Protein AF-A0A9D7D416-F1 (afdb_monomer)

Solvent-accessible surface area (backbone atoms only — not comparable to full-atom values): 17626 Å² total; per-residue (Å²): 136,84,82,74,70,69,73,70,72,68,46,67,74,82,80,77,89,81,85,78,82,91,71,94,72,93,87,76,76,76,46,75,62,58,58,51,50,52,50,52,52,51,48,52,51,53,34,52,51,52,50,52,51,54,46,40,53,52,27,50,53,52,33,56,55,39,71,68,38,89,89,54,55,68,66,60,33,47,52,52,33,63,71,50,42,75,77,75,63,92,82,77,68,72,72,75,80,54,97,64,83,66,65,82,80,72,85,60,82,81,69,84,81,69,88,75,81,88,67,82,79,81,80,80,77,82,84,77,78,88,73,78,78,78,80,80,77,92,74,83,71,83,71,78,80,81,75,81,67,81,75,75,82,75,78,86,74,77,76,72,75,84,63,76,89,66,73,73,72,73,60,93,79,58,81,69,70,60,42,57,68,66,57,50,48,51,24,52,52,50,31,50,51,32,51,75,71,69,45,59,63,68,60,31,48,52,51,27,53,50,46,41,51,52,37,39,49,53,25,42,53,52,47,41,52,53,52,48,52,37,37,76,71,62,78,38,61,69,72,60,35,52,54,51,50,55,45,50,76,58,51,90,61,72,60,93,85,55,74,77,38,82,82,57,77,75,74,77,86,128

Secondary structure (DSSP, 8-state):
-----GGGTSTTSS--S--------SS----HHHHHHHHHHHHHHHHHHHHHHHHHHHHHHHHHHHHTSTT--HHHHHHHHHHHSPPPPTTTSS----S--------------PPPP-PPPPPPPP-----PPPPPPTT---------PPPPP------------------S----SPPPHHHHHHHHHHHHHHHHTT--HHHHHHHHHHHHHHHHHHHHHHHHHHHHHHHHTT-S-HHHHHHHHHHHHTTTPPPTT--SS-----PPP-

Mean predicted aligned error: 17.86 Å

Sequence (270 aa):
MHRISFATLFASSVAIVSLGCAGATDGATASASDVATQAAELESAQCSLQQVAAAADGCRTTFESCIAADGADPQACRAQLESCLPVPPPGVGAGPRGPHGGGPDGDGPRGPRGPRPEGPPPGTPPSLDGGAPPPPPPGAGEGPGGGHGPRPPLDSDGGRPEGPEGRGRGGPGGPGPHPEPAAVRACHDTLRTCIEGGGDKVTCFEEAHRCVRQAFEAAFVAACTDVKAKCDAGDVPAEVCAKATARCDGGIAPPEGAPTAPQCAVPAAN

Foldseek 3Di:
DDPPPPLVPVFQPPLFDDPDDDDDDDDDPPDPVVSVVVVVVVLVVVLVVSLLVVQLVVLVVQLVVQVPDPPRDNVVSVVSSVVSRDDPPPPPPDDDPPPDPPDPPPPPPPDDDDDDPDDPDDDDDDDDDDDDDDDDDPDPDDDPDDDPDPDDPPPPPPPPPPPDPPPVPPPPPDRPLDQDPVQLVVLVVQLVVCVVVVHDNVVSVVSSSVSRVVSSQVSLQVVLVVLQVCVVVVVDPPVSSVVSNVDSVVGSDDPPPRPSGSPNDDPPDD

Structure (mmCIF, N/CA/C/O backbone):
data_AF-A0A9D7D416-F1
#
_entry.id   AF-A0A9D7D416-F1
#
loop_
_atom_site.group_PDB
_atom_site.id
_atom_site.type_symbol
_atom_site.label_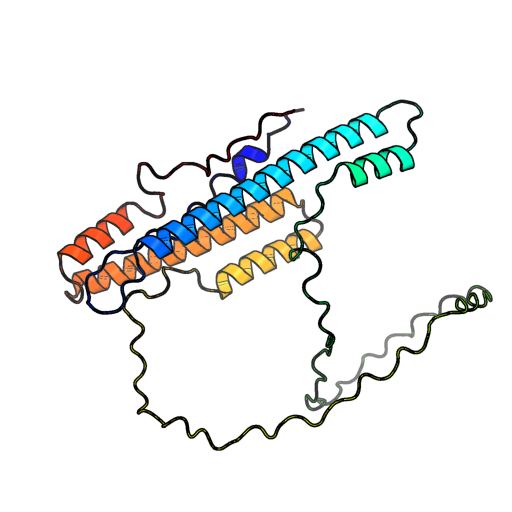atom_id
_atom_site.label_alt_id
_atom_site.label_comp_id
_atom_site.label_asym_id
_atom_site.label_entity_id
_atom_site.label_seq_id
_atom_site.pdbx_PDB_ins_code
_atom_site.Cartn_x
_atom_site.Cartn_y
_atom_site.Cartn_z
_atom_site.occupancy
_atom_site.B_iso_or_equiv
_atom_site.auth_seq_id
_atom_site.auth_comp_id
_atom_site.auth_asym_id
_atom_site.auth_atom_id
_atom_site.pdbx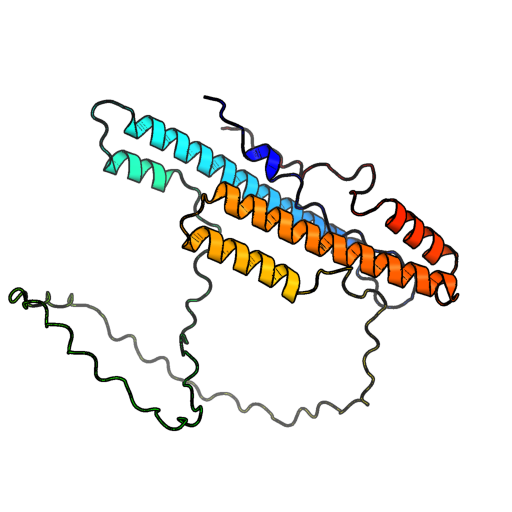_PDB_model_num
ATOM 1 N N . MET A 1 1 ? 2.149 11.423 -26.379 1.00 34.44 1 MET A N 1
ATOM 2 C CA . MET A 1 1 ? 2.839 10.572 -25.388 1.00 34.44 1 MET A CA 1
ATOM 3 C C . MET A 1 1 ? 2.660 11.216 -24.019 1.00 34.44 1 MET A C 1
ATOM 5 O O . MET A 1 1 ? 3.373 12.156 -23.703 1.00 34.44 1 MET A O 1
ATOM 9 N N . HIS A 1 2 ? 1.634 10.807 -23.269 1.00 26.98 2 HIS A N 1
ATOM 10 C CA . HIS A 1 2 ? 1.360 11.336 -21.930 1.00 26.98 2 HIS A CA 1
ATOM 11 C C . HIS A 1 2 ? 2.198 10.543 -20.921 1.00 26.98 2 HIS A C 1
ATOM 13 O O . HIS A 1 2 ? 1.898 9.383 -20.653 1.00 26.98 2 HIS A O 1
ATOM 19 N N . ARG A 1 3 ? 3.271 11.147 -20.396 1.00 30.77 3 ARG A N 1
ATOM 20 C CA . ARG A 1 3 ? 3.971 10.632 -19.213 1.00 30.77 3 ARG A CA 1
ATOM 21 C C . ARG A 1 3 ? 3.070 10.917 -18.011 1.00 30.77 3 ARG A C 1
ATOM 23 O O . ARG A 1 3 ? 3.056 12.030 -17.500 1.00 30.77 3 ARG A O 1
ATOM 30 N N . ILE A 1 4 ? 2.251 9.941 -17.628 1.00 31.47 4 ILE A N 1
ATOM 31 C CA . ILE A 1 4 ? 1.529 9.980 -16.355 1.00 31.47 4 ILE A CA 1
ATOM 32 C C . ILE A 1 4 ? 2.603 9.874 -15.268 1.00 31.47 4 ILE A C 1
ATOM 34 O O . ILE A 1 4 ? 3.299 8.864 -15.184 1.00 31.47 4 ILE A O 1
ATOM 38 N N . SER A 1 5 ? 2.798 10.941 -14.494 1.00 32.94 5 SER A N 1
ATOM 39 C CA . SER A 1 5 ? 3.726 10.954 -13.363 1.00 32.94 5 SER A CA 1
ATOM 40 C C . SER A 1 5 ? 3.272 9.935 -12.315 1.00 32.94 5 SER A C 1
ATOM 42 O O . SER A 1 5 ? 2.365 10.197 -11.530 1.00 32.94 5 SER A O 1
ATOM 44 N N . PHE A 1 6 ? 3.928 8.773 -12.293 1.00 40.59 6 PHE A N 1
ATOM 45 C CA . PHE A 1 6 ? 3.717 7.679 -11.333 1.00 40.59 6 PHE A CA 1
ATOM 46 C C . PHE A 1 6 ? 3.888 8.100 -9.859 1.00 40.59 6 PHE A C 1
ATOM 48 O O . PHE A 1 6 ? 3.413 7.408 -8.961 1.00 40.59 6 PHE A O 1
ATOM 55 N N . ALA A 1 7 ? 4.508 9.255 -9.600 1.00 36.16 7 ALA A N 1
ATOM 56 C CA . ALA A 1 7 ? 4.744 9.784 -8.260 1.00 36.16 7 ALA A CA 1
ATOM 57 C C . ALA A 1 7 ? 3.457 10.101 -7.470 1.00 36.16 7 ALA A C 1
ATOM 59 O O . ALA A 1 7 ? 3.475 10.071 -6.242 1.00 36.16 7 ALA A O 1
ATOM 60 N N . THR A 1 8 ? 2.322 10.365 -8.129 1.00 34.78 8 THR A N 1
ATOM 61 C CA . THR A 1 8 ? 1.091 10.776 -7.425 1.00 34.78 8 THR A CA 1
ATOM 62 C C . THR A 1 8 ? 0.271 9.597 -6.881 1.00 34.78 8 THR A C 1
ATOM 64 O O . THR A 1 8 ? -0.520 9.784 -5.963 1.00 34.78 8 THR A O 1
ATOM 67 N N . LEU A 1 9 ? 0.466 8.372 -7.389 1.00 38.06 9 LEU A N 1
ATOM 68 C CA . LEU A 1 9 ? -0.317 7.195 -6.969 1.00 38.06 9 LEU A CA 1
ATOM 69 C C . LEU A 1 9 ? 0.250 6.479 -5.730 1.00 38.06 9 LEU A C 1
ATOM 71 O O . LEU A 1 9 ? -0.494 5.801 -5.023 1.00 38.06 9 LEU A O 1
ATOM 75 N N . PHE A 1 10 ? 1.539 6.655 -5.424 1.00 41.06 10 PHE A N 1
ATOM 76 C CA . PHE A 1 10 ? 2.183 6.012 -4.270 1.00 41.06 10 PHE A CA 1
ATOM 77 C C . PHE A 1 10 ? 1.955 6.747 -2.939 1.00 41.06 10 PHE A C 1
ATOM 79 O O . PHE A 1 10 ? 2.055 6.135 -1.878 1.00 41.06 10 PHE A O 1
ATOM 86 N N . ALA A 1 11 ? 1.600 8.034 -2.973 1.00 39.34 11 ALA A N 1
ATOM 87 C CA . ALA A 1 11 ? 1.525 8.869 -1.773 1.00 39.34 11 ALA A CA 1
ATOM 88 C C . ALA A 1 11 ? 0.236 8.689 -0.941 1.00 39.34 11 ALA A C 1
ATOM 90 O O . ALA A 1 11 ? 0.226 9.032 0.237 1.00 39.34 11 ALA A O 1
ATOM 91 N N . SER A 1 12 ? -0.836 8.120 -1.507 1.00 35.78 12 SER A N 1
ATOM 92 C CA . SER A 1 12 ? -2.142 8.030 -0.824 1.00 35.78 12 SER A CA 1
ATOM 93 C C . SER A 1 12 ? -2.400 6.722 -0.063 1.00 35.78 12 SER A C 1
ATOM 95 O O . SER A 1 12 ? -3.462 6.581 0.537 1.00 35.78 12 SER A O 1
ATOM 97 N N . SER A 1 13 ? -1.470 5.760 -0.071 1.00 42.16 13 SER A N 1
ATOM 98 C CA . SER A 1 13 ? -1.755 4.393 0.414 1.00 42.16 13 SER A CA 1
ATOM 99 C C . SER A 1 13 ? -1.096 4.028 1.753 1.00 42.16 13 SER A C 1
ATOM 101 O O . SER A 1 13 ? -1.399 2.969 2.293 1.00 42.16 13 SER A O 1
ATOM 103 N N . VAL A 1 14 ? -0.237 4.884 2.324 1.00 45.38 14 VAL A N 1
ATOM 104 C CA . VAL A 1 14 ? 0.539 4.576 3.552 1.00 45.38 14 VAL A CA 1
ATOM 105 C C . VAL A 1 14 ? 0.164 5.473 4.746 1.00 45.38 14 VAL A C 1
ATOM 107 O O . VAL A 1 14 ? 0.979 5.738 5.622 1.00 45.38 14 VAL A O 1
ATOM 110 N N . ALA A 1 15 ? -1.089 5.939 4.791 1.00 39.41 15 ALA A N 1
ATOM 111 C CA . ALA A 1 15 ? -1.640 6.722 5.907 1.00 39.41 15 ALA A CA 1
ATOM 112 C C . ALA A 1 15 ? -2.677 5.947 6.749 1.00 39.41 15 ALA A C 1
ATOM 114 O O . ALA A 1 15 ? -3.403 6.542 7.544 1.00 39.41 15 ALA A O 1
ATOM 115 N N . ILE A 1 16 ? -2.788 4.624 6.580 1.00 43.44 16 ILE A N 1
ATOM 116 C CA . ILE A 1 16 ? -3.792 3.815 7.281 1.00 43.44 16 ILE A CA 1
ATOM 117 C C . ILE A 1 16 ? -3.093 2.879 8.277 1.00 43.44 16 ILE A C 1
ATOM 119 O O . ILE A 1 16 ? -2.178 2.148 7.915 1.00 43.44 16 ILE A O 1
ATOM 123 N N . VAL A 1 17 ? -3.607 2.888 9.513 1.00 44.19 17 VAL A N 1
ATOM 124 C CA . VAL A 1 17 ? -3.297 2.025 10.675 1.00 44.19 17 VAL A CA 1
ATOM 125 C C . VAL A 1 17 ? -2.232 2.554 11.653 1.00 44.19 17 VAL A C 1
ATOM 127 O O . VAL A 1 17 ? -1.209 1.922 11.874 1.00 44.19 17 VAL A O 1
ATOM 130 N N . SER A 1 18 ? -2.498 3.681 12.326 1.00 40.88 18 SER A N 1
ATOM 131 C CA . SER A 1 18 ? -1.956 3.957 13.682 1.00 40.88 18 SER A CA 1
ATOM 132 C C . SER A 1 18 ? -2.823 4.934 14.499 1.00 40.88 18 SER A C 1
ATOM 134 O O . SER A 1 18 ? -2.341 5.588 15.419 1.00 40.88 18 SER A O 1
ATOM 136 N N . LEU A 1 19 ? -4.122 5.059 14.193 1.00 42.44 19 LEU A N 1
ATOM 137 C CA . LEU A 1 19 ? -5.016 5.910 14.982 1.00 42.44 19 LEU A CA 1
ATOM 138 C C . LEU A 1 19 ? -5.571 5.113 16.170 1.00 42.44 19 LEU A C 1
ATOM 140 O O . LEU A 1 19 ? -6.525 4.348 16.037 1.00 42.44 19 LEU A O 1
ATOM 144 N N . GLY A 1 20 ? -4.897 5.258 17.312 1.00 39.97 20 GLY A N 1
ATOM 145 C CA . GLY A 1 20 ? -5.212 4.591 18.569 1.00 39.97 20 GLY A CA 1
ATOM 146 C C . GLY A 1 20 ? -6.622 4.894 19.075 1.00 39.97 20 GLY A C 1
ATOM 147 O O . GLY A 1 20 ? -7.028 6.048 19.214 1.00 39.97 20 GLY A O 1
ATOM 148 N N . CYS A 1 21 ? -7.362 3.835 19.398 1.00 38.72 21 CYS A N 1
ATOM 149 C CA . CYS A 1 21 ? -8.591 3.933 20.170 1.00 38.72 21 CYS A CA 1
ATOM 150 C C . CYS A 1 21 ? -8.239 4.177 21.644 1.00 38.72 21 CYS A C 1
ATOM 152 O O . CYS A 1 21 ? -7.744 3.288 22.333 1.00 38.72 21 CYS A O 1
ATOM 154 N N . ALA A 1 22 ? -8.510 5.388 22.129 1.00 39.34 22 ALA A N 1
ATOM 155 C CA . ALA A 1 22 ? -8.457 5.726 23.545 1.00 39.34 22 ALA A CA 1
ATOM 156 C C . ALA A 1 22 ? -9.638 5.071 24.285 1.00 39.34 22 ALA A C 1
ATOM 158 O O . ALA A 1 22 ? -10.756 5.588 24.277 1.00 39.34 22 ALA A O 1
ATOM 159 N N . GLY A 1 23 ? -9.380 3.921 24.908 1.00 39.16 23 GLY A N 1
ATOM 160 C CA . GLY A 1 23 ? -10.246 3.295 25.905 1.00 39.16 23 GLY A CA 1
ATOM 161 C C . GLY A 1 23 ? -9.532 3.278 27.254 1.00 39.16 23 GLY A C 1
ATOM 162 O O . GLY A 1 23 ? -8.438 2.735 27.368 1.00 39.16 23 GLY A O 1
ATOM 163 N N . ALA A 1 24 ? -10.128 3.918 28.257 1.00 43.59 24 ALA A N 1
ATOM 164 C CA . ALA A 1 24 ? -9.578 4.054 29.598 1.00 43.59 24 ALA A CA 1
ATOM 165 C C . ALA A 1 24 ? -9.558 2.712 30.352 1.00 43.59 24 ALA A C 1
ATOM 167 O O . ALA A 1 24 ? -10.622 2.202 30.687 1.00 43.59 24 ALA A O 1
ATOM 168 N N . THR A 1 25 ? -8.367 2.196 30.672 1.00 39.75 25 THR A N 1
ATOM 169 C CA . THR A 1 25 ? -8.108 1.349 31.853 1.00 39.75 25 THR A CA 1
ATOM 170 C C . THR A 1 25 ? -6.644 1.481 32.282 1.00 39.75 25 THR A C 1
ATOM 172 O O . THR A 1 25 ? -5.746 1.453 31.440 1.00 39.75 25 THR A O 1
ATOM 175 N N . ASP A 1 26 ? -6.424 1.616 33.587 1.00 44.94 26 ASP A N 1
ATOM 176 C CA . ASP A 1 26 ? -5.134 1.793 34.256 1.00 44.94 26 ASP A CA 1
ATOM 177 C C . ASP A 1 26 ? -4.105 0.682 33.974 1.00 44.94 26 ASP A C 1
ATOM 179 O O . ASP A 1 26 ? -4.408 -0.506 34.087 1.00 44.94 26 ASP A O 1
ATOM 183 N N . GLY A 1 27 ? -2.847 1.073 33.718 1.00 44.22 27 GLY A N 1
ATOM 184 C CA . GLY A 1 27 ? -1.699 0.291 34.204 1.00 44.22 27 GLY A CA 1
ATOM 185 C C . GLY A 1 27 ? -0.540 -0.019 33.254 1.00 44.22 27 GLY A C 1
ATOM 186 O O . GLY A 1 27 ? 0.484 -0.493 33.735 1.00 44.22 27 GLY A O 1
ATOM 187 N N . ALA A 1 28 ? -0.633 0.258 31.954 1.00 45.91 28 ALA A N 1
ATOM 188 C CA . ALA A 1 28 ? 0.538 0.300 31.070 1.00 45.91 28 ALA A CA 1
ATOM 189 C C . ALA A 1 28 ? 0.238 1.217 29.885 1.00 45.91 28 ALA A C 1
ATOM 191 O O . ALA A 1 28 ? -0.106 0.780 28.789 1.00 45.91 28 ALA A O 1
ATOM 192 N N . THR A 1 29 ? 0.312 2.517 30.145 1.00 46.31 29 THR A N 1
ATOM 193 C CA . THR A 1 29 ? 0.277 3.551 29.120 1.00 46.31 29 THR A CA 1
ATOM 194 C C . THR A 1 29 ? 1.483 3.315 28.211 1.00 46.31 29 THR A C 1
ATOM 196 O O . THR A 1 29 ? 2.597 3.701 28.560 1.00 46.31 29 THR A O 1
ATOM 199 N N . ALA A 1 30 ? 1.287 2.671 27.052 1.00 47.69 30 ALA A N 1
ATOM 200 C CA . ALA A 1 30 ? 2.129 2.994 25.906 1.00 47.69 30 ALA A CA 1
ATOM 201 C C . ALA A 1 30 ? 2.033 4.513 25.801 1.00 47.69 30 ALA A C 1
ATOM 203 O O . ALA A 1 30 ? 0.930 5.064 25.684 1.00 47.69 30 ALA A O 1
ATOM 204 N N . SER A 1 31 ? 3.142 5.192 26.068 1.00 51.50 31 SER A N 1
ATOM 205 C CA . SER A 1 31 ? 3.093 6.630 26.260 1.00 51.50 31 SER A CA 1
ATOM 206 C C . SER A 1 31 ? 2.632 7.221 24.935 1.00 51.50 31 SER A C 1
ATOM 208 O O . SER A 1 31 ? 3.025 6.735 23.878 1.00 51.50 31 SER A O 1
ATOM 210 N N . ALA A 1 32 ? 1.807 8.269 24.949 1.00 59.53 32 ALA A N 1
ATOM 211 C CA . ALA A 1 32 ? 1.465 8.987 23.715 1.00 59.53 32 ALA A CA 1
ATOM 212 C C . ALA A 1 32 ? 2.733 9.364 22.908 1.00 59.53 32 ALA A C 1
ATOM 214 O O . ALA A 1 32 ? 2.700 9.439 21.682 1.00 59.53 32 ALA A O 1
ATOM 215 N N . SER A 1 33 ? 3.864 9.500 23.608 1.00 64.25 33 SER A N 1
ATOM 216 C CA . SER A 1 33 ? 5.216 9.603 23.068 1.00 64.25 33 SER A CA 1
ATOM 217 C C . SER A 1 33 ? 5.634 8.441 22.155 1.00 64.25 33 SER A C 1
ATOM 219 O O . SER A 1 33 ? 6.175 8.708 21.094 1.00 64.25 33 SER A O 1
ATOM 221 N N . ASP A 1 34 ? 5.363 7.178 22.499 1.00 67.25 34 ASP A N 1
ATOM 222 C CA . ASP A 1 34 ? 5.818 6.008 21.728 1.00 67.25 34 ASP A CA 1
ATOM 223 C C . ASP A 1 34 ? 5.135 5.923 20.355 1.00 67.25 34 ASP A C 1
ATOM 225 O O . ASP A 1 34 ? 5.767 5.590 19.353 1.00 67.25 34 ASP A O 1
ATOM 229 N N . VAL A 1 35 ? 3.845 6.273 20.291 1.00 65.19 35 VAL A N 1
ATOM 230 C CA . VAL A 1 35 ? 3.083 6.325 19.032 1.00 65.19 35 VAL A CA 1
ATOM 231 C C . VAL A 1 35 ? 3.540 7.504 18.173 1.00 65.19 35 VAL A C 1
ATOM 233 O O . VAL A 1 35 ? 3.704 7.351 16.965 1.00 65.19 35 VAL A O 1
ATOM 236 N N . ALA A 1 36 ? 3.797 8.665 18.785 1.00 67.50 36 ALA A N 1
ATOM 237 C CA . ALA A 1 36 ? 4.331 9.825 18.075 1.00 67.50 36 ALA A CA 1
ATOM 238 C C . ALA A 1 36 ? 5.739 9.557 17.513 1.00 67.50 36 ALA A C 1
ATOM 240 O O . ALA A 1 36 ? 6.025 9.930 16.376 1.00 67.50 36 ALA A O 1
ATOM 241 N N . THR A 1 37 ? 6.599 8.865 18.269 1.00 71.94 37 THR A N 1
ATOM 242 C CA . THR A 1 37 ? 7.934 8.460 17.811 1.00 71.94 37 THR A CA 1
ATOM 243 C C . THR A 1 37 ? 7.850 7.464 16.658 1.00 71.94 37 THR A C 1
ATOM 245 O O . THR A 1 37 ? 8.499 7.683 15.638 1.00 71.94 37 THR A O 1
ATOM 248 N N . GLN A 1 38 ? 7.010 6.428 16.756 1.00 68.94 38 GLN A N 1
ATOM 249 C CA . GLN A 1 38 ? 6.825 5.470 15.657 1.00 68.94 38 GLN A CA 1
ATOM 250 C C . GLN A 1 38 ? 6.260 6.131 14.395 1.00 68.94 38 GLN A C 1
ATOM 252 O O . GLN A 1 38 ? 6.707 5.825 13.291 1.00 68.94 38 GLN A O 1
ATOM 257 N N . ALA A 1 39 ? 5.313 7.063 14.539 1.00 71.44 39 ALA A N 1
ATOM 258 C CA . ALA A 1 39 ? 4.782 7.822 13.410 1.00 71.44 39 ALA A CA 1
ATOM 259 C C . ALA A 1 39 ? 5.874 8.665 12.728 1.00 71.44 39 ALA A C 1
ATOM 261 O O . ALA A 1 39 ? 5.976 8.644 11.503 1.00 71.44 39 ALA A O 1
ATOM 262 N N . ALA A 1 40 ? 6.729 9.336 13.508 1.00 73.75 40 ALA A N 1
ATOM 263 C CA . ALA A 1 40 ? 7.845 10.122 12.982 1.00 73.75 40 ALA A CA 1
ATOM 264 C C . ALA A 1 40 ? 8.909 9.252 12.284 1.00 73.75 40 ALA A C 1
ATOM 266 O O . ALA A 1 40 ? 9.447 9.648 11.248 1.00 73.75 40 ALA A O 1
ATOM 267 N N . GLU A 1 41 ? 9.203 8.056 12.807 1.00 77.19 41 GLU A N 1
ATOM 268 C CA . GLU A 1 41 ? 10.106 7.101 12.151 1.00 77.19 41 GLU A CA 1
ATOM 269 C C . GLU A 1 41 ? 9.525 6.578 10.833 1.00 77.19 41 GLU A C 1
ATOM 271 O O . GLU A 1 41 ? 10.240 6.530 9.827 1.00 77.19 41 GLU A O 1
ATOM 276 N N . LEU A 1 42 ? 8.231 6.236 10.806 1.00 76.19 42 LEU A N 1
ATOM 277 C CA . LEU A 1 42 ? 7.551 5.818 9.577 1.00 76.19 42 LEU A CA 1
ATOM 278 C C . LEU A 1 42 ? 7.555 6.931 8.528 1.00 76.19 42 LEU A C 1
ATOM 280 O O . LEU A 1 42 ? 7.834 6.664 7.361 1.00 76.19 42 LEU A O 1
ATOM 284 N N . GLU A 1 43 ? 7.258 8.164 8.932 1.00 76.75 43 GLU A N 1
ATOM 285 C CA . GLU A 1 43 ? 7.261 9.325 8.043 1.00 76.75 43 GLU A CA 1
ATOM 286 C C . GLU A 1 43 ? 8.664 9.576 7.472 1.00 76.75 43 GLU A C 1
ATOM 288 O O . GLU A 1 43 ? 8.831 9.701 6.257 1.00 76.75 43 GLU A O 1
ATOM 293 N N . SER A 1 44 ? 9.694 9.529 8.320 1.00 77.38 44 SER A N 1
ATOM 294 C CA . SER A 1 44 ? 11.096 9.624 7.897 1.00 77.38 44 SER A CA 1
ATOM 295 C C . SER A 1 44 ? 11.475 8.524 6.895 1.00 77.38 44 SER A C 1
ATOM 297 O O . SER A 1 44 ? 12.075 8.801 5.850 1.00 77.38 4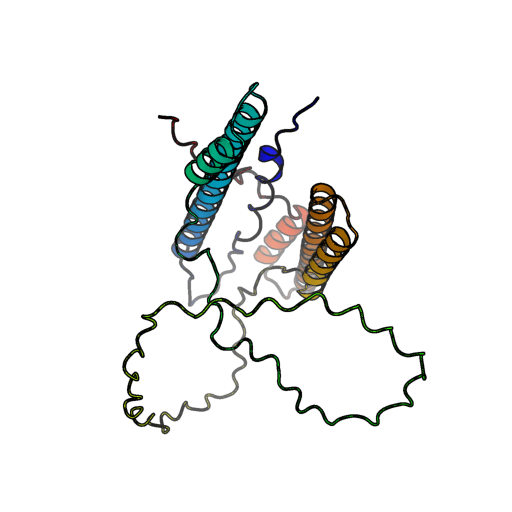4 SER A O 1
ATOM 299 N N . ALA A 1 45 ? 11.060 7.278 7.148 1.00 78.19 45 ALA A N 1
ATOM 300 C CA . ALA A 1 45 ? 11.309 6.152 6.251 1.00 78.19 45 ALA A CA 1
ATOM 301 C C . ALA A 1 45 ? 10.584 6.305 4.902 1.00 78.19 45 ALA A C 1
ATOM 303 O O . ALA A 1 45 ? 11.182 6.070 3.848 1.00 78.19 45 ALA A O 1
ATOM 304 N N . GLN A 1 46 ? 9.321 6.743 4.910 1.00 79.88 46 GLN A N 1
ATOM 305 C CA . GLN A 1 46 ? 8.561 7.033 3.690 1.00 79.88 46 GLN A CA 1
ATOM 306 C C . GLN A 1 46 ? 9.243 8.125 2.863 1.00 79.88 46 GLN A C 1
ATOM 308 O O . GLN A 1 46 ? 9.359 7.993 1.642 1.00 79.88 46 GLN A O 1
ATOM 313 N N . CYS A 1 47 ? 9.763 9.161 3.518 1.00 81.75 47 CYS A N 1
ATOM 314 C CA . CYS A 1 47 ? 10.482 10.227 2.836 1.00 81.75 47 CYS A CA 1
ATOM 315 C C . CYS A 1 47 ? 11.821 9.793 2.263 1.00 81.75 47 CYS A C 1
ATOM 317 O O . CYS A 1 47 ? 12.135 10.157 1.128 1.00 81.75 47 CYS A O 1
ATOM 319 N N . SER A 1 48 ? 12.568 8.954 2.977 1.00 82.69 48 SER A N 1
ATOM 320 C CA . SER A 1 48 ? 13.780 8.347 2.430 1.00 82.69 48 SER A CA 1
ATOM 321 C C . SER A 1 48 ? 13.475 7.530 1.167 1.0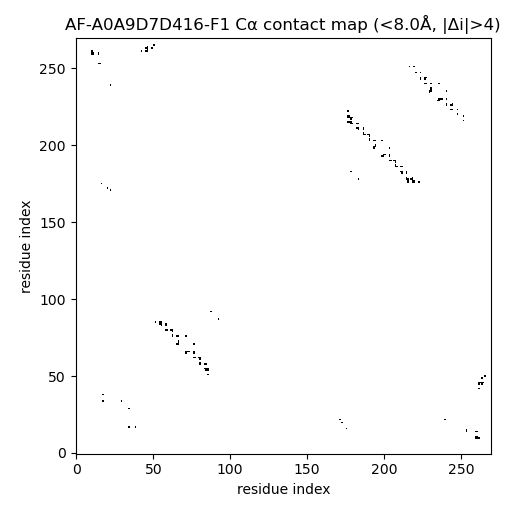0 82.69 48 SER A C 1
ATOM 323 O O . SER A 1 48 ? 14.150 7.693 0.150 1.00 82.69 48 SER A O 1
ATOM 325 N N . LEU A 1 49 ? 12.405 6.727 1.175 1.00 80.12 49 LEU A N 1
ATOM 326 C CA . LEU A 1 49 ? 11.995 5.939 0.008 1.00 80.12 49 LEU A CA 1
ATOM 327 C C . LEU A 1 49 ? 11.575 6.810 -1.181 1.00 80.12 49 LEU A C 1
ATOM 329 O O . LEU A 1 49 ? 11.970 6.525 -2.312 1.00 80.12 49 LEU A O 1
ATOM 333 N N . GLN A 1 50 ? 10.815 7.882 -0.945 1.00 81.06 50 GLN A N 1
ATOM 334 C CA . GLN A 1 50 ? 10.432 8.817 -2.007 1.00 81.06 50 GLN A CA 1
ATOM 335 C C . GLN A 1 50 ? 11.650 9.519 -2.619 1.00 81.06 50 GLN A C 1
ATOM 337 O O . GLN A 1 50 ? 11.727 9.657 -3.840 1.00 81.06 50 GLN A O 1
ATOM 342 N N . GLN A 1 51 ? 12.625 9.917 -1.798 1.00 83.94 51 GLN A N 1
ATOM 343 C CA . GLN A 1 51 ? 13.867 10.523 -2.282 1.00 83.94 51 GLN A CA 1
ATOM 344 C C . GLN A 1 51 ? 14.695 9.538 -3.115 1.00 83.94 51 GLN A C 1
ATOM 346 O O . GLN A 1 51 ? 15.177 9.903 -4.187 1.00 83.94 51 GLN A O 1
ATOM 351 N N . VAL A 1 52 ? 14.814 8.282 -2.674 1.00 84.12 52 VAL A N 1
ATOM 352 C CA . VAL A 1 52 ? 15.499 7.225 -3.438 1.00 84.12 52 VAL A CA 1
ATOM 353 C C . VAL A 1 52 ? 14.808 6.982 -4.781 1.00 84.12 52 VAL A C 1
ATOM 355 O O . VAL A 1 52 ? 15.487 6.876 -5.803 1.00 84.12 52 VAL A O 1
ATOM 358 N N . ALA A 1 53 ? 13.473 6.943 -4.805 1.00 83.56 53 ALA A N 1
ATOM 359 C CA . ALA A 1 53 ? 12.705 6.785 -6.038 1.00 83.56 53 ALA A CA 1
ATOM 360 C C . ALA A 1 53 ? 12.928 7.958 -7.008 1.00 83.56 53 ALA A C 1
ATOM 362 O O . ALA A 1 53 ? 13.227 7.735 -8.181 1.00 83.56 53 ALA A O 1
ATOM 363 N N . ALA A 1 54 ? 12.865 9.199 -6.514 1.00 82.12 54 ALA A N 1
ATOM 364 C CA . ALA A 1 54 ? 13.109 10.391 -7.324 1.00 82.12 54 ALA A CA 1
ATOM 365 C C . ALA A 1 54 ? 14.544 10.434 -7.883 1.00 82.12 54 ALA A C 1
ATOM 367 O O . ALA A 1 54 ? 14.740 10.740 -9.061 1.00 82.12 54 ALA A O 1
ATOM 368 N N . ALA A 1 55 ? 15.543 10.076 -7.069 1.00 86.62 55 ALA A N 1
ATOM 369 C CA . ALA A 1 55 ? 16.932 9.975 -7.510 1.00 86.62 55 ALA A CA 1
ATOM 370 C C . ALA A 1 55 ? 17.097 8.909 -8.606 1.00 86.62 55 ALA A C 1
ATOM 372 O O . ALA A 1 55 ? 17.703 9.176 -9.644 1.00 86.62 55 ALA A O 1
ATOM 373 N N . ALA A 1 56 ? 16.498 7.727 -8.425 1.00 87.62 56 ALA A N 1
ATOM 374 C CA . ALA A 1 56 ? 16.542 6.652 -9.414 1.00 87.62 56 ALA A CA 1
ATOM 375 C C . ALA A 1 56 ? 15.874 7.044 -10.748 1.00 87.62 56 ALA A C 1
ATOM 377 O O . ALA A 1 56 ? 16.418 6.745 -11.814 1.00 87.62 56 ALA A O 1
ATOM 378 N N . ASP A 1 57 ? 14.741 7.752 -10.710 1.00 87.75 57 ASP A N 1
ATOM 379 C CA . ASP A 1 57 ? 14.079 8.288 -11.908 1.00 87.75 57 ASP A CA 1
ATOM 380 C C . ASP A 1 57 ? 14.954 9.323 -12.639 1.00 87.75 57 ASP A C 1
ATOM 382 O O . ASP A 1 57 ? 15.028 9.315 -13.877 1.00 87.75 57 ASP A O 1
ATOM 386 N N . GLY A 1 58 ? 15.658 10.178 -11.889 1.00 90.00 58 GLY A N 1
ATOM 387 C CA . GLY A 1 58 ? 16.654 11.103 -12.435 1.00 90.00 58 GLY A CA 1
ATOM 388 C C . GLY A 1 58 ? 17.777 10.363 -13.166 1.00 90.00 58 GLY A C 1
ATOM 389 O O . GLY A 1 58 ? 18.055 10.643 -14.332 1.00 90.00 58 GLY A O 1
ATOM 390 N N . CYS A 1 59 ? 18.349 9.340 -12.531 1.00 94.75 59 CYS A N 1
ATOM 391 C CA . CYS A 1 59 ? 19.406 8.516 -13.118 1.00 94.75 59 CYS A CA 1
ATOM 392 C C . CYS A 1 59 ? 18.963 7.756 -14.367 1.00 94.75 59 CYS A C 1
ATOM 394 O O . CYS A 1 59 ? 19.700 7.706 -15.355 1.00 94.75 59 CYS A O 1
ATOM 396 N N . ARG A 1 60 ? 17.742 7.208 -14.359 1.00 94.06 60 ARG A N 1
ATOM 397 C CA . ARG A 1 60 ? 17.158 6.573 -15.544 1.00 94.06 60 ARG A CA 1
ATOM 398 C C . ARG A 1 60 ? 17.052 7.567 -16.700 1.00 94.06 60 ARG A C 1
ATOM 400 O O . ARG A 1 60 ? 17.431 7.232 -17.815 1.00 94.06 60 ARG A O 1
ATOM 407 N N . THR A 1 61 ? 16.590 8.787 -16.433 1.00 94.06 61 THR A N 1
ATOM 408 C CA . THR A 1 61 ? 16.458 9.836 -17.459 1.00 94.06 61 THR A CA 1
ATOM 409 C C . THR A 1 61 ? 17.813 10.219 -18.066 1.00 94.06 61 THR A C 1
ATOM 411 O O . THR A 1 61 ? 17.926 10.379 -19.285 1.00 94.06 61 THR A O 1
ATOM 414 N N . THR A 1 62 ? 18.863 10.311 -17.244 1.00 94.19 62 THR A N 1
ATOM 415 C CA . THR A 1 62 ? 20.240 10.535 -17.716 1.00 94.19 62 THR A CA 1
ATOM 416 C C . THR A 1 62 ? 20.727 9.383 -18.593 1.00 94.19 62 THR A C 1
ATOM 418 O O . THR A 1 62 ? 21.277 9.618 -19.668 1.00 94.19 62 THR A O 1
ATOM 421 N N . PHE A 1 63 ? 20.477 8.137 -18.184 1.00 96.62 63 PHE A N 1
ATOM 422 C CA . PHE A 1 63 ? 20.843 6.958 -18.968 1.00 96.62 63 PHE A CA 1
ATOM 423 C C . PHE A 1 63 ? 20.123 6.912 -20.321 1.00 96.62 63 PHE A C 1
ATOM 425 O O . PHE A 1 63 ? 20.781 6.725 -21.342 1.00 96.62 63 PHE A O 1
ATOM 432 N N . GLU A 1 64 ? 18.805 7.144 -20.342 1.00 94.69 64 GLU A N 1
ATOM 433 C CA . GLU A 1 64 ? 18.002 7.244 -21.572 1.00 94.69 64 GLU A CA 1
ATOM 434 C C . GLU A 1 64 ? 18.557 8.310 -22.526 1.00 94.69 64 GLU A C 1
ATOM 436 O O . GLU A 1 64 ? 18.635 8.085 -23.732 1.00 94.69 64 GLU A O 1
ATOM 441 N N . SER A 1 65 ? 18.993 9.451 -21.986 1.00 95.81 65 SER A N 1
ATOM 442 C CA . SER A 1 65 ? 19.587 10.531 -22.781 1.00 95.81 65 SER A CA 1
ATOM 443 C C . SER A 1 65 ? 20.965 10.150 -23.335 1.00 95.81 65 SER A C 1
ATOM 445 O O . SER A 1 65 ? 21.277 10.482 -24.475 1.00 95.81 65 SER A O 1
ATOM 447 N N . CYS A 1 66 ? 21.774 9.420 -22.558 1.00 97.50 66 CYS A N 1
ATOM 448 C CA . CYS A 1 66 ? 23.089 8.934 -22.979 1.00 97.50 66 CYS A CA 1
ATOM 449 C C . CYS A 1 66 ? 22.978 7.938 -24.139 1.00 97.50 66 CYS A C 1
ATOM 451 O O . CYS A 1 66 ? 23.634 8.114 -25.160 1.00 97.50 66 CYS A O 1
ATOM 453 N N . ILE A 1 67 ? 22.104 6.931 -24.028 1.00 97.19 67 ILE A N 1
ATOM 454 C CA . ILE A 1 67 ? 21.940 5.911 -25.080 1.00 97.19 67 ILE A CA 1
ATOM 455 C C . ILE A 1 67 ? 21.272 6.450 -26.351 1.00 97.19 67 ILE A C 1
ATOM 457 O O . ILE A 1 67 ? 21.383 5.827 -27.403 1.00 97.19 67 ILE A O 1
ATOM 461 N N . ALA A 1 68 ? 20.559 7.577 -26.258 1.00 95.94 68 ALA A N 1
ATOM 462 C CA . ALA A 1 68 ? 19.933 8.233 -27.401 1.00 95.94 68 ALA A CA 1
ATOM 463 C C . ALA A 1 68 ? 20.907 9.116 -28.202 1.00 95.94 68 ALA A C 1
ATOM 465 O O . ALA A 1 68 ? 20.556 9.551 -29.298 1.00 95.94 68 ALA A O 1
ATOM 466 N N . ALA A 1 69 ? 22.102 9.405 -27.676 1.00 97.06 69 ALA A N 1
ATOM 467 C CA . ALA A 1 69 ? 23.098 10.212 -28.369 1.00 97.06 69 ALA A CA 1
ATOM 468 C C . ALA A 1 69 ? 23.853 9.387 -29.428 1.00 97.06 69 ALA A C 1
ATOM 470 O O . ALA A 1 69 ? 24.335 8.284 -29.160 1.00 97.06 69 ALA A O 1
ATOM 471 N N . ASP A 1 70 ? 23.989 9.940 -30.636 1.00 96.00 70 ASP A N 1
ATOM 472 C CA . ASP A 1 70 ? 24.718 9.299 -31.733 1.00 96.00 70 ASP A CA 1
ATOM 473 C C . ASP A 1 70 ? 26.184 9.039 -31.356 1.00 96.00 70 ASP A C 1
ATOM 475 O O . ASP A 1 70 ? 26.925 9.948 -30.977 1.00 96.00 70 ASP A O 1
ATOM 479 N N . GLY A 1 71 ? 26.612 7.780 -31.480 1.00 95.81 71 GLY A N 1
ATOM 480 C CA . GLY A 1 71 ? 27.977 7.357 -31.160 1.00 95.81 71 GLY A CA 1
ATOM 481 C C . GLY A 1 71 ? 28.281 7.224 -29.664 1.00 95.81 71 GLY A C 1
ATOM 482 O O . GLY A 1 71 ? 29.449 7.060 -29.310 1.00 95.81 71 GLY A O 1
ATOM 483 N N . ALA A 1 72 ? 27.275 7.279 -28.785 1.00 96.25 72 ALA A N 1
ATOM 484 C CA . ALA A 1 72 ? 27.475 7.020 -27.363 1.00 96.25 72 ALA A CA 1
ATOM 485 C C . ALA A 1 72 ? 27.881 5.561 -27.096 1.00 96.25 72 ALA A C 1
ATOM 487 O O . ALA A 1 72 ? 27.328 4.624 -27.673 1.00 96.25 72 ALA A O 1
ATOM 488 N N . ASP A 1 73 ? 28.837 5.371 -26.184 1.00 97.62 73 ASP A N 1
ATOM 489 C CA . ASP A 1 73 ? 29.282 4.051 -25.745 1.00 97.62 73 ASP A CA 1
ATOM 490 C C . ASP A 1 73 ? 28.306 3.479 -24.688 1.00 97.62 73 ASP A C 1
ATOM 492 O O . ASP A 1 73 ? 28.164 4.056 -23.602 1.00 97.62 73 ASP A O 1
ATOM 496 N N . PRO A 1 74 ? 27.631 2.340 -24.949 1.00 94.75 74 PRO A N 1
ATOM 497 C CA . PRO A 1 74 ? 26.650 1.782 -24.015 1.00 94.75 74 PRO A CA 1
ATOM 498 C C . PRO A 1 74 ? 27.246 1.358 -22.666 1.00 94.75 74 PRO A C 1
ATOM 500 O O . PRO A 1 74 ? 26.539 1.350 -21.653 1.00 94.75 74 PRO A O 1
ATOM 503 N N . GLN A 1 75 ? 28.528 0.987 -22.635 1.00 96.75 75 GLN A N 1
ATOM 504 C CA . GLN A 1 75 ? 29.225 0.599 -21.413 1.00 96.75 75 GLN A CA 1
ATOM 505 C C . GLN A 1 75 ? 29.539 1.835 -20.558 1.00 96.75 75 GLN A C 1
ATOM 507 O O . GLN A 1 75 ? 29.331 1.796 -19.344 1.00 96.75 75 GLN A O 1
ATOM 512 N N . ALA A 1 76 ? 29.931 2.950 -21.175 1.00 96.75 76 ALA A N 1
ATOM 513 C CA . ALA A 1 76 ? 30.099 4.237 -20.510 1.00 96.75 76 ALA A CA 1
ATOM 514 C C . ALA A 1 76 ? 28.764 4.765 -19.960 1.00 96.75 76 ALA A C 1
ATOM 516 O O . ALA A 1 76 ? 28.706 5.180 -18.801 1.00 96.75 76 ALA A O 1
ATOM 517 N N . CYS A 1 77 ? 27.674 4.668 -20.732 1.00 97.25 77 CYS A N 1
ATOM 518 C CA . CYS A 1 77 ? 26.336 5.023 -20.246 1.00 97.25 77 CYS A CA 1
ATOM 519 C C . CYS A 1 77 ? 25.924 4.166 -19.038 1.00 97.25 77 CYS A C 1
ATOM 521 O O . CYS A 1 77 ? 25.366 4.682 -18.069 1.00 97.25 77 CYS A O 1
ATOM 523 N N . ARG A 1 78 ? 26.223 2.858 -19.052 1.00 96.56 78 ARG A N 1
ATOM 524 C CA . ARG A 1 78 ? 25.937 1.970 -17.915 1.00 96.56 78 ARG A CA 1
ATOM 525 C C . ARG A 1 78 ? 26.754 2.334 -16.677 1.00 96.56 78 ARG A C 1
ATOM 527 O O . ARG A 1 78 ? 26.184 2.397 -15.594 1.00 96.56 78 ARG A O 1
ATOM 534 N N . ALA A 1 79 ? 28.044 2.623 -16.835 1.00 95.81 79 ALA A N 1
ATOM 535 C CA . ALA A 1 79 ? 28.889 3.069 -15.729 1.00 95.81 79 ALA A CA 1
ATOM 536 C C . ALA A 1 79 ? 28.370 4.382 -15.110 1.00 95.81 79 ALA A C 1
ATOM 538 O O . ALA A 1 79 ? 28.374 4.534 -13.889 1.00 95.81 79 ALA A O 1
ATOM 539 N N . GLN A 1 80 ? 27.852 5.306 -15.930 1.00 95.12 80 GLN A N 1
ATOM 540 C CA . GLN A 1 80 ? 27.190 6.516 -15.430 1.00 95.12 80 GLN A CA 1
ATOM 541 C C . GLN A 1 80 ? 25.901 6.210 -14.661 1.00 95.12 80 GLN A C 1
ATOM 543 O O . GLN A 1 80 ? 25.665 6.815 -13.618 1.00 95.12 80 GLN A O 1
ATOM 548 N N . LEU A 1 81 ? 25.082 5.264 -15.133 1.00 95.38 81 LEU A N 1
ATOM 549 C CA . LEU A 1 81 ? 23.884 4.833 -14.410 1.00 95.38 81 LEU A CA 1
ATOM 550 C C . LEU A 1 81 ? 24.242 4.224 -13.047 1.00 95.38 81 LEU A C 1
ATOM 552 O O . LEU A 1 81 ? 23.657 4.613 -12.039 1.00 95.38 81 LEU A O 1
ATOM 556 N N . GLU A 1 82 ? 25.218 3.314 -13.002 1.00 94.38 82 GLU A N 1
ATOM 557 C CA . GLU A 1 82 ? 25.689 2.680 -11.761 1.00 94.38 82 GLU A CA 1
ATOM 558 C C . GLU A 1 82 ? 26.256 3.702 -10.771 1.00 94.38 82 GLU A C 1
ATOM 560 O O . GLU A 1 82 ? 25.990 3.605 -9.576 1.00 94.38 82 GLU A O 1
ATOM 565 N N . SER A 1 83 ? 26.976 4.712 -11.264 1.00 95.12 83 SER A N 1
ATOM 566 C CA . SER A 1 83 ? 27.483 5.807 -10.432 1.00 95.12 83 SER A CA 1
ATOM 567 C C . SER A 1 83 ? 26.393 6.778 -9.968 1.00 95.12 83 SER A C 1
ATOM 569 O O . SER A 1 83 ? 26.616 7.509 -9.005 1.00 95.12 83 SER A O 1
ATOM 571 N N . CYS A 1 84 ? 25.263 6.850 -10.672 1.00 94.62 84 CYS A N 1
ATOM 572 C CA . CYS A 1 84 ? 24.173 7.764 -10.350 1.00 94.62 84 CYS A CA 1
ATOM 573 C C . CYS A 1 84 ? 23.213 7.166 -9.313 1.00 94.62 84 CYS A C 1
ATOM 575 O O . CYS A 1 84 ? 22.698 7.888 -8.459 1.00 94.62 84 CYS A O 1
ATOM 577 N N . LEU A 1 85 ? 22.955 5.855 -9.383 1.00 93.81 85 LEU A N 1
ATOM 578 C CA . LEU A 1 85 ? 22.011 5.195 -8.485 1.00 93.81 85 LEU A CA 1
ATOM 579 C C . LEU A 1 85 ? 22.460 5.333 -7.017 1.00 93.81 85 LEU A C 1
ATOM 581 O O . LEU A 1 85 ? 23.619 5.055 -6.702 1.00 93.81 85 LEU A O 1
ATOM 585 N N . PRO A 1 86 ? 21.558 5.729 -6.097 1.00 85.75 86 PRO A N 1
ATOM 586 C CA . PRO A 1 86 ? 21.902 5.831 -4.687 1.00 85.75 86 PRO A CA 1
ATOM 587 C C . PRO A 1 86 ? 22.312 4.459 -4.144 1.00 85.75 86 PRO A C 1
ATOM 589 O O . PRO A 1 86 ? 21.641 3.451 -4.383 1.00 85.75 86 PRO A O 1
ATOM 592 N N . VAL A 1 87 ? 23.413 4.426 -3.388 1.00 83.81 87 VAL A N 1
ATOM 593 C CA . VAL A 1 87 ? 23.852 3.216 -2.684 1.00 83.81 87 VAL A CA 1
ATOM 594 C C . VAL A 1 87 ? 22.730 2.798 -1.727 1.00 83.81 87 VAL A C 1
ATOM 596 O O . VAL A 1 87 ? 22.270 3.636 -0.945 1.00 83.81 87 VAL A O 1
ATOM 599 N N . PRO A 1 88 ? 22.260 1.537 -1.767 1.00 75.56 88 PRO A N 1
ATOM 600 C CA . PRO A 1 88 ? 21.218 1.092 -0.856 1.00 75.56 88 PRO A CA 1
ATOM 601 C C . PRO A 1 88 ? 21.691 1.279 0.592 1.00 75.56 88 PRO A C 1
ATOM 603 O O . PRO A 1 88 ? 22.855 0.985 0.889 1.00 75.56 88 PRO A O 1
ATOM 606 N N . PRO A 1 89 ? 20.820 1.751 1.501 1.00 71.44 89 PRO A N 1
ATOM 607 C CA . PRO A 1 89 ? 21.199 1.915 2.891 1.00 71.44 89 PRO A CA 1
ATOM 608 C C . PRO A 1 89 ? 21.720 0.582 3.454 1.00 71.44 89 PRO A C 1
ATOM 610 O O . PRO A 1 89 ? 21.151 -0.484 3.169 1.00 71.44 89 PRO A O 1
ATOM 613 N N . PRO A 1 90 ? 22.819 0.612 4.228 1.00 68.75 90 PRO A N 1
ATOM 614 C CA . PRO A 1 90 ? 23.394 -0.590 4.812 1.00 68.75 90 PRO A CA 1
ATOM 615 C C . PRO A 1 90 ? 22.336 -1.290 5.673 1.00 68.75 90 PRO A C 1
ATOM 617 O O . PRO A 1 90 ? 21.749 -0.681 6.562 1.00 68.75 90 PRO A O 1
ATOM 620 N N . GLY A 1 91 ? 22.068 -2.564 5.381 1.00 63.53 91 GLY A N 1
ATOM 621 C CA . GLY A 1 91 ? 21.074 -3.377 6.094 1.00 63.53 91 GLY A CA 1
ATOM 622 C C . GLY A 1 91 ? 19.808 -3.723 5.304 1.00 63.53 91 GLY A C 1
ATOM 623 O O . GLY A 1 91 ? 19.084 -4.624 5.717 1.00 63.53 91 GLY A O 1
ATOM 624 N N . VAL A 1 92 ? 19.562 -3.093 4.149 1.00 60.62 92 VAL A N 1
ATOM 625 C CA . VAL A 1 92 ? 18.436 -3.466 3.258 1.00 60.62 92 VAL A CA 1
ATOM 626 C C . VAL A 1 92 ? 18.882 -4.434 2.147 1.00 60.62 92 VAL A C 1
ATOM 628 O O . VAL A 1 92 ? 18.073 -5.103 1.508 1.00 60.62 92 VAL A O 1
ATOM 631 N N . GLY A 1 93 ? 20.195 -4.547 1.930 1.00 49.88 93 GLY A N 1
ATOM 632 C CA . GLY A 1 93 ? 20.799 -5.391 0.903 1.00 49.88 93 GLY A CA 1
ATOM 633 C C . GLY A 1 93 ? 21.203 -6.763 1.430 1.00 49.88 93 GLY A C 1
ATOM 634 O O . GLY A 1 93 ? 22.008 -6.854 2.349 1.00 49.88 93 GLY A O 1
ATOM 635 N N . ALA A 1 94 ? 20.670 -7.808 0.792 1.00 49.84 94 ALA A N 1
ATOM 636 C CA . ALA A 1 94 ? 20.923 -9.215 1.084 1.00 49.84 94 ALA A CA 1
ATOM 637 C C . ALA A 1 94 ? 20.690 -9.542 2.562 1.00 49.84 94 ALA A C 1
ATOM 639 O O . ALA A 1 94 ? 21.638 -9.720 3.328 1.00 49.84 94 ALA A O 1
ATOM 640 N N . GLY A 1 95 ? 19.410 -9.682 2.944 1.00 52.31 95 GLY A N 1
ATOM 641 C CA . GLY A 1 95 ? 19.062 -10.429 4.155 1.00 52.31 95 GLY A CA 1
ATOM 642 C C . GLY A 1 95 ? 19.975 -11.652 4.234 1.00 52.31 95 GLY A C 1
ATOM 643 O O . GLY A 1 95 ? 20.249 -12.229 3.171 1.00 52.31 95 GLY A O 1
ATOM 644 N N . PRO A 1 96 ? 20.546 -11.948 5.419 1.00 49.19 96 PRO A N 1
ATOM 645 C CA . PRO A 1 96 ? 21.663 -12.868 5.549 1.00 49.19 96 PRO A CA 1
ATOM 646 C C . PRO A 1 96 ? 21.353 -14.064 4.675 1.00 49.19 96 PRO A C 1
ATOM 648 O O . PRO A 1 96 ? 20.302 -14.687 4.842 1.00 49.19 96 PRO A O 1
ATOM 651 N N . ARG A 1 97 ? 22.213 -14.332 3.683 1.00 51.84 97 ARG A N 1
ATOM 652 C CA . ARG A 1 97 ? 22.242 -15.650 3.062 1.00 51.84 97 ARG A CA 1
ATOM 653 C C . ARG A 1 97 ? 22.499 -16.568 4.236 1.00 51.84 97 ARG A C 1
ATOM 655 O O . ARG A 1 97 ? 23.637 -16.678 4.687 1.00 51.84 97 ARG A O 1
ATOM 662 N N . GLY A 1 98 ? 21.417 -17.063 4.829 1.00 49.03 98 GLY A N 1
ATOM 663 C CA . GLY A 1 98 ? 21.498 -17.856 6.028 1.00 49.03 98 GLY A CA 1
ATOM 664 C C . GLY A 1 98 ? 22.489 -18.965 5.709 1.00 49.03 98 GLY A C 1
ATOM 665 O O . GLY A 1 98 ? 22.405 -19.534 4.616 1.00 49.03 98 GLY A O 1
ATOM 666 N N . PRO A 1 99 ? 23.426 -19.289 6.608 1.00 51.97 99 PRO A N 1
ATOM 667 C CA . PRO A 1 99 ? 24.350 -20.402 6.398 1.00 51.97 99 PRO A CA 1
ATOM 668 C C . PRO A 1 99 ? 23.632 -21.759 6.241 1.00 51.97 99 PRO A C 1
ATOM 670 O O . PRO A 1 99 ? 24.271 -22.779 6.014 1.00 51.97 99 PRO A O 1
ATOM 673 N N . HIS A 1 100 ? 22.298 -21.773 6.307 1.00 47.12 100 HIS A N 1
ATOM 674 C CA . HIS A 1 100 ? 21.437 -22.931 6.179 1.00 47.12 100 HIS A CA 1
ATOM 675 C C . HIS A 1 100 ? 20.298 -22.648 5.194 1.00 47.12 100 HIS A C 1
ATOM 677 O O . HIS A 1 100 ? 19.135 -22.552 5.569 1.00 47.12 100 HIS A O 1
ATOM 683 N N . GLY A 1 101 ? 20.617 -22.630 3.900 1.00 43.91 101 GLY A N 1
ATOM 684 C CA . GLY A 1 101 ? 19.696 -23.137 2.876 1.00 43.91 101 GLY A CA 1
ATOM 685 C C . GLY A 1 101 ? 19.555 -24.662 2.968 1.00 43.91 101 GLY A C 1
ATOM 686 O O . GLY A 1 101 ? 19.576 -25.341 1.947 1.00 43.91 101 GLY A O 1
ATOM 687 N N . GLY A 1 102 ? 19.478 -25.200 4.191 1.00 46.31 102 GLY A N 1
ATOM 688 C CA . GLY A 1 102 ? 19.007 -26.548 4.432 1.00 46.31 102 GLY A CA 1
ATOM 689 C C . GLY A 1 102 ? 17.530 -26.518 4.102 1.00 46.31 102 GLY A C 1
ATOM 690 O O . GLY A 1 102 ? 16.712 -26.082 4.912 1.00 46.31 102 GLY A O 1
ATOM 691 N N . GLY A 1 103 ? 17.200 -26.919 2.875 1.00 44.28 103 GLY A N 1
ATOM 692 C CA . GLY A 1 103 ? 15.858 -27.404 2.606 1.00 44.28 103 GLY A CA 1
ATOM 693 C C . GLY A 1 103 ? 15.507 -28.427 3.688 1.00 44.28 103 GLY A C 1
ATOM 694 O O . GLY A 1 103 ? 16.413 -29.080 4.207 1.00 44.28 103 GLY A O 1
ATOM 695 N N . PRO A 1 104 ? 14.234 -28.546 4.083 1.00 54.66 104 PRO A N 1
ATOM 696 C CA . PRO A 1 104 ? 13.852 -29.632 4.961 1.00 54.66 104 PRO A CA 1
ATOM 697 C C . PRO A 1 104 ? 14.287 -30.922 4.269 1.00 54.66 104 PRO A C 1
ATOM 699 O O . PRO A 1 104 ? 13.733 -31.287 3.228 1.00 54.66 104 PRO A O 1
ATOM 702 N N . ASP A 1 105 ? 15.312 -31.570 4.818 1.00 51.25 105 ASP A N 1
ATOM 703 C CA . ASP A 1 105 ? 15.555 -32.980 4.601 1.00 51.25 105 ASP A CA 1
ATOM 704 C C . ASP A 1 105 ? 14.263 -33.660 5.029 1.00 51.25 105 ASP A C 1
ATOM 706 O O . ASP A 1 105 ? 13.933 -33.807 6.207 1.00 51.25 105 ASP A O 1
ATOM 710 N N . GLY A 1 106 ? 13.435 -33.913 4.022 1.00 48.34 106 GLY A N 1
ATOM 711 C CA . GLY A 1 106 ? 12.185 -34.607 4.162 1.00 48.34 106 GLY A CA 1
ATOM 712 C C . GLY A 1 106 ? 12.490 -36.048 4.518 1.00 48.34 106 GLY A C 1
ATOM 713 O O . GLY A 1 106 ? 12.446 -36.911 3.646 1.00 48.34 106 GLY A O 1
ATOM 714 N N . ASP A 1 107 ? 12.677 -36.316 5.806 1.00 53.22 107 ASP A N 1
ATOM 715 C CA . ASP A 1 107 ? 12.424 -37.616 6.435 1.00 53.22 107 ASP A CA 1
ATOM 716 C C . ASP A 1 107 ? 10.906 -37.884 6.528 1.00 53.22 107 ASP A C 1
ATOM 718 O O . ASP A 1 107 ? 10.365 -38.384 7.513 1.00 53.22 107 ASP A O 1
ATOM 722 N N . GLY A 1 108 ? 10.178 -37.537 5.464 1.00 50.34 108 GLY A N 1
ATOM 723 C CA . GLY A 1 108 ? 8.843 -38.054 5.239 1.00 50.34 108 GLY A CA 1
ATOM 724 C C . GLY A 1 108 ? 8.969 -39.513 4.791 1.00 50.34 108 GLY A C 1
ATOM 725 O O . GLY A 1 108 ? 9.767 -39.800 3.891 1.00 50.34 108 GLY A O 1
ATOM 726 N N . PRO A 1 109 ? 8.201 -40.455 5.364 1.00 56.91 109 PRO A N 1
ATOM 727 C CA . PRO A 1 109 ? 8.208 -41.837 4.910 1.00 56.91 109 PRO A CA 1
ATOM 728 C C . PRO A 1 109 ? 7.893 -41.869 3.414 1.00 56.91 109 PRO A C 1
ATOM 730 O O . PRO A 1 109 ? 6.855 -41.372 2.971 1.00 56.91 109 PRO A O 1
ATOM 733 N N . ARG A 1 110 ? 8.809 -42.442 2.624 1.00 51.50 110 ARG A N 1
ATOM 734 C CA . ARG A 1 110 ? 8.594 -42.712 1.200 1.00 51.50 110 ARG A CA 1
ATOM 735 C C . ARG A 1 110 ? 7.313 -43.528 1.057 1.00 51.50 110 ARG A C 1
ATOM 737 O O . ARG A 1 110 ? 7.311 -44.732 1.303 1.00 51.50 110 ARG A O 1
ATOM 744 N N . GLY A 1 111 ? 6.235 -42.868 0.644 1.00 63.66 111 GLY A N 1
ATOM 745 C CA . GLY A 1 111 ? 5.032 -43.546 0.188 1.00 63.66 111 GLY A CA 1
ATOM 746 C C . GLY A 1 111 ? 5.365 -44.511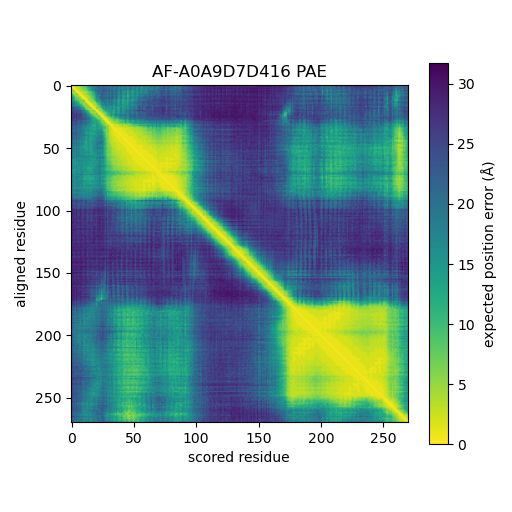 -0.960 1.00 63.66 111 GLY A C 1
ATOM 747 O O . GLY A 1 111 ? 6.377 -44.330 -1.651 1.00 63.66 111 GLY A O 1
ATOM 748 N N . PRO A 1 112 ? 4.546 -45.554 -1.168 1.00 66.62 112 PRO A N 1
ATOM 749 C CA . PRO A 1 112 ? 4.773 -46.534 -2.220 1.00 66.62 112 PRO A CA 1
ATOM 750 C C . PRO A 1 112 ? 4.860 -45.828 -3.577 1.00 66.62 112 PRO A C 1
ATOM 752 O O . PRO A 1 112 ? 3.949 -45.107 -3.983 1.00 66.62 112 PRO A O 1
ATOM 755 N N . ARG A 1 113 ? 5.986 -46.024 -4.276 1.00 59.19 113 ARG A N 1
ATOM 756 C CA . ARG A 1 113 ? 6.165 -45.566 -5.657 1.00 59.19 113 ARG A CA 1
ATOM 757 C C . ARG A 1 113 ? 5.069 -46.195 -6.513 1.00 59.19 113 ARG A C 1
ATOM 759 O O . ARG A 1 113 ? 5.091 -47.400 -6.746 1.00 59.19 113 ARG A O 1
ATOM 766 N N . GLY A 1 114 ? 4.132 -45.377 -6.983 1.00 64.19 114 GLY A N 1
ATOM 767 C CA . GLY A 1 114 ? 3.223 -45.772 -8.053 1.00 64.19 114 GLY A CA 1
ATOM 768 C C . GLY A 1 114 ? 4.002 -46.126 -9.330 1.00 64.19 114 GLY A C 1
ATOM 769 O O . GLY A 1 114 ? 5.134 -45.655 -9.507 1.00 64.19 114 GLY A O 1
ATOM 770 N N . PRO A 1 115 ? 3.431 -46.963 -10.214 1.00 66.62 115 PRO A N 1
ATOM 771 C CA . PRO A 1 115 ? 4.069 -47.352 -11.464 1.00 66.62 115 PRO A CA 1
ATOM 772 C C . PRO A 1 115 ? 4.342 -46.109 -12.315 1.00 66.62 115 PRO A C 1
ATOM 774 O O . PRO A 1 115 ? 3.438 -45.349 -12.662 1.00 66.62 115 PRO A O 1
ATOM 777 N N . ARG A 1 116 ? 5.622 -45.881 -12.610 1.00 62.34 116 ARG A N 1
ATOM 778 C CA . ARG A 1 116 ? 6.086 -44.792 -13.467 1.00 62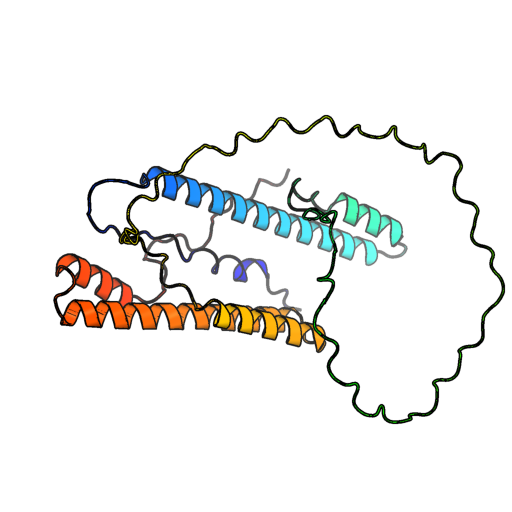.34 116 ARG A CA 1
ATOM 779 C C . ARG A 1 116 ? 5.675 -45.120 -14.911 1.00 62.34 116 ARG A C 1
ATOM 781 O O . ARG A 1 116 ? 6.023 -46.207 -15.367 1.00 62.34 116 ARG A O 1
ATOM 788 N N . PRO A 1 117 ? 4.973 -44.233 -15.635 1.00 63.44 117 PRO A N 1
ATOM 789 C CA . PRO A 1 117 ? 4.715 -44.439 -17.054 1.00 63.44 117 PRO A CA 1
ATOM 790 C C . PRO A 1 117 ? 6.049 -44.440 -17.811 1.00 63.44 117 PRO A C 1
ATOM 792 O O . PRO A 1 117 ? 6.851 -43.510 -17.687 1.00 63.44 117 PRO A O 1
ATOM 795 N N . GLU A 1 118 ? 6.299 -45.516 -18.554 1.00 59.44 118 GLU A N 1
ATOM 796 C CA . GLU A 1 118 ? 7.466 -45.691 -19.417 1.00 59.44 118 GLU A CA 1
ATOM 797 C C . GLU A 1 118 ? 7.349 -44.762 -20.631 1.00 59.44 118 GLU A C 1
ATOM 799 O O . GLU A 1 118 ? 6.853 -45.130 -21.692 1.00 59.44 118 GLU A O 1
ATOM 804 N N . GLY A 1 119 ? 7.764 -43.509 -20.454 1.00 68.62 119 GLY A N 1
ATOM 805 C CA . GLY A 1 119 ? 8.044 -42.612 -21.569 1.00 68.62 119 GLY A CA 1
ATOM 806 C C . GLY A 1 119 ? 9.414 -42.934 -22.183 1.00 68.62 119 GLY A C 1
ATOM 807 O O . GLY A 1 119 ? 10.339 -43.273 -21.437 1.00 68.62 119 GLY A O 1
ATOM 808 N N . PRO A 1 120 ? 9.573 -42.824 -23.515 1.00 71.50 120 PRO A N 1
ATOM 809 C CA . PRO A 1 120 ? 10.856 -43.035 -24.175 1.00 71.50 120 PRO A CA 1
ATOM 810 C C . PRO A 1 120 ? 11.915 -42.053 -23.640 1.00 71.50 120 PRO A C 1
ATOM 812 O O . PRO A 1 120 ? 11.584 -40.910 -23.307 1.00 71.50 120 PRO A O 1
ATOM 815 N N . PRO A 1 121 ? 13.185 -42.480 -23.531 1.00 69.00 121 PRO A N 1
ATOM 816 C CA . PRO A 1 121 ? 14.239 -41.656 -22.958 1.00 69.00 121 PRO A CA 1
ATOM 817 C C . PRO A 1 121 ? 14.470 -40.393 -23.806 1.00 69.00 121 PRO A C 1
ATOM 819 O O . PRO A 1 121 ? 14.541 -40.490 -25.034 1.00 69.00 121 PRO A O 1
ATOM 822 N N . PRO A 1 122 ? 14.623 -39.209 -23.183 1.00 68.06 122 PRO A N 1
ATOM 823 C CA . PRO A 1 122 ? 15.077 -38.024 -23.895 1.00 68.06 122 PRO A CA 1
ATOM 824 C C . PRO A 1 122 ? 16.500 -38.262 -24.410 1.00 68.06 122 PRO A C 1
ATOM 826 O O . PRO A 1 122 ? 17.380 -38.700 -23.667 1.00 68.06 122 PRO A O 1
ATOM 829 N N . GLY A 1 123 ? 16.704 -37.999 -25.702 1.00 56.66 123 GLY A N 1
ATOM 830 C CA . GLY A 1 123 ? 18.001 -38.120 -26.355 1.00 56.66 123 GLY A CA 1
ATOM 831 C C . GLY A 1 123 ? 19.047 -37.245 -25.670 1.00 56.66 123 GLY A C 1
ATOM 832 O O . GLY A 1 123 ? 18.806 -36.077 -25.367 1.00 56.66 123 GLY A O 1
ATOM 833 N N . THR A 1 124 ? 20.215 -37.825 -25.420 1.00 63.00 124 THR A N 1
ATOM 834 C CA . THR A 1 124 ? 21.400 -37.111 -24.949 1.00 63.00 124 THR A CA 1
ATOM 835 C C . THR A 1 124 ? 21.785 -36.024 -25.957 1.00 63.00 124 THR A C 1
ATOM 837 O O . THR A 1 124 ? 21.969 -36.354 -27.134 1.00 63.00 124 THR A O 1
ATOM 840 N N . PRO A 1 125 ? 21.934 -34.750 -25.547 1.00 69.00 125 PRO A N 1
ATOM 841 C CA . PRO A 1 125 ? 22.525 -33.745 -26.419 1.00 69.00 125 PRO A CA 1
ATOM 842 C C . PRO A 1 125 ? 23.985 -34.124 -26.731 1.00 69.00 125 PRO A C 1
ATOM 844 O O . PRO A 1 125 ? 24.650 -34.734 -25.888 1.00 69.00 125 PRO A O 1
ATOM 847 N N . PRO A 1 126 ? 24.499 -33.786 -27.926 1.00 65.25 126 PRO A N 1
ATOM 848 C CA . PRO A 1 126 ? 25.889 -34.046 -28.276 1.00 65.25 126 PRO A CA 1
ATOM 849 C C . PRO A 1 126 ? 26.822 -33.271 -27.335 1.00 65.25 126 PRO A C 1
ATOM 851 O O . PRO A 1 126 ? 26.722 -32.051 -27.210 1.00 65.25 126 PRO A O 1
ATOM 854 N N . SER A 1 127 ? 27.727 -33.994 -26.671 1.00 53.31 127 SER A N 1
ATOM 855 C CA . SER A 1 127 ? 28.841 -33.414 -25.921 1.00 53.31 127 SER A CA 1
ATOM 856 C C . SER A 1 127 ? 29.712 -32.594 -26.867 1.00 53.31 127 SER A C 1
ATOM 858 O O . SER A 1 127 ? 30.409 -33.148 -27.713 1.00 53.31 127 SER A O 1
ATOM 860 N N . LEU A 1 128 ? 29.673 -31.273 -26.710 1.00 54.84 128 LEU A N 1
ATOM 861 C CA . LEU A 1 128 ? 30.668 -30.378 -27.281 1.00 54.84 128 LEU A CA 1
ATOM 862 C C . LEU A 1 128 ? 31.949 -30.480 -26.443 1.00 54.84 128 LEU A C 1
ATOM 864 O O . LEU A 1 128 ? 31.945 -30.190 -25.249 1.00 54.84 128 LEU A O 1
ATOM 868 N N . ASP A 1 129 ? 33.000 -30.970 -27.094 1.00 55.12 129 ASP A N 1
ATOM 869 C CA . ASP A 1 129 ? 34.426 -30.728 -26.863 1.00 55.12 129 ASP A CA 1
ATOM 870 C C . ASP A 1 129 ? 34.834 -29.974 -25.574 1.00 55.12 129 ASP A C 1
ATOM 872 O O . ASP A 1 129 ? 34.766 -28.752 -25.465 1.00 55.12 129 ASP A O 1
ATOM 876 N N . GLY A 1 130 ? 35.369 -30.724 -24.608 1.00 54.78 130 GLY A N 1
ATOM 877 C CA . GLY A 1 130 ? 36.826 -30.738 -24.410 1.00 54.78 130 GLY A CA 1
ATOM 878 C C . GLY A 1 130 ? 37.541 -29.506 -23.840 1.00 54.78 130 GLY A C 1
ATOM 879 O O . GLY A 1 130 ? 38.769 -29.487 -23.863 1.00 54.78 130 GLY A O 1
ATOM 880 N N . GLY A 1 131 ? 36.852 -28.500 -23.303 1.00 54.34 131 GLY A N 1
ATOM 881 C CA . GLY A 1 131 ? 37.504 -27.394 -22.588 1.00 54.34 131 GLY A CA 1
ATOM 882 C C . GLY A 1 131 ? 37.839 -27.750 -21.136 1.00 54.34 131 GLY A C 1
ATOM 883 O O . GLY A 1 131 ? 36.948 -27.769 -20.289 1.00 54.34 131 GLY A O 1
ATOM 884 N N . ALA A 1 132 ? 39.113 -28.014 -20.825 1.00 65.94 132 ALA A N 1
ATOM 885 C CA . ALA A 1 132 ? 39.568 -28.146 -19.439 1.00 65.94 132 ALA A CA 1
ATOM 886 C C . ALA A 1 132 ? 39.271 -26.846 -18.657 1.00 65.94 132 ALA A C 1
ATOM 888 O O . ALA A 1 132 ? 39.570 -25.760 -19.163 1.00 65.94 132 ALA A O 1
ATOM 889 N N . PRO A 1 133 ? 38.693 -26.918 -17.442 1.00 74.00 133 PRO A N 1
ATOM 890 C CA . PRO A 1 133 ? 38.469 -25.730 -16.626 1.00 74.00 133 PRO A CA 1
ATOM 891 C C . PRO A 1 133 ? 39.811 -25.049 -16.297 1.00 74.00 133 PRO A C 1
ATOM 893 O O . PRO A 1 133 ? 40.813 -25.745 -16.098 1.00 74.00 133 PRO A O 1
ATOM 896 N N . PRO A 1 134 ? 39.861 -23.704 -16.237 1.00 76.56 134 PRO A N 1
ATOM 897 C CA . PRO A 1 134 ? 41.079 -22.994 -15.865 1.00 76.56 134 PRO A CA 1
ATOM 898 C C . PRO A 1 134 ? 41.524 -23.395 -14.448 1.00 76.56 134 PRO A C 1
ATOM 900 O O . PRO A 1 134 ? 40.673 -23.650 -13.589 1.00 76.56 134 PRO A O 1
ATOM 903 N N . PRO A 1 135 ? 42.842 -23.449 -14.177 1.00 75.75 135 PRO A N 1
ATOM 904 C CA . PRO A 1 135 ? 43.339 -23.711 -12.835 1.00 75.75 135 PRO A CA 1
ATOM 905 C C . PRO A 1 135 ? 42.849 -22.620 -11.866 1.00 75.75 135 PRO A C 1
ATOM 907 O O . PRO A 1 135 ? 42.772 -21.448 -12.251 1.00 75.75 135 PRO A O 1
ATOM 910 N N . PRO A 1 136 ? 42.519 -22.975 -10.612 1.00 74.69 136 PRO A N 1
ATOM 911 C CA . PRO A 1 136 ? 42.161 -21.990 -9.601 1.00 74.69 136 PRO A CA 1
ATOM 912 C C . PRO A 1 136 ? 43.334 -21.024 -9.348 1.00 74.69 136 PRO A C 1
ATOM 914 O O . PRO A 1 136 ? 44.498 -21.427 -9.452 1.00 74.69 136 PRO A O 1
ATOM 917 N N . PRO A 1 137 ? 43.057 -19.754 -9.005 1.00 69.00 137 PRO A N 1
ATOM 918 C CA . PRO A 1 137 ? 44.100 -18.792 -8.680 1.00 69.00 137 PRO A CA 1
ATOM 919 C C . PRO A 1 137 ? 44.903 -19.252 -7.446 1.00 69.00 137 PRO A C 1
ATOM 921 O O . PRO A 1 137 ? 44.311 -19.714 -6.466 1.00 69.00 137 PRO A O 1
ATOM 924 N N . PRO A 1 138 ? 46.241 -19.114 -7.453 1.00 59.59 138 PRO A N 1
ATOM 925 C CA . PRO A 1 138 ? 47.062 -19.393 -6.282 1.00 59.59 138 PRO A CA 1
ATOM 926 C C . PRO A 1 138 ? 46.786 -18.326 -5.214 1.00 59.59 138 PRO A C 1
ATOM 928 O O . PRO A 1 138 ? 47.086 -17.154 -5.426 1.00 59.59 138 PRO A O 1
ATOM 931 N N . GLY A 1 139 ? 46.207 -18.716 -4.072 1.00 56.22 139 GLY A N 1
ATOM 932 C CA . GLY A 1 139 ? 46.077 -17.807 -2.922 1.00 56.22 139 GLY A CA 1
ATOM 933 C C . GLY A 1 139 ? 44.772 -17.829 -2.126 1.00 56.22 139 GLY A C 1
ATOM 934 O O . GLY A 1 139 ? 44.568 -16.923 -1.322 1.00 56.22 139 GLY A O 1
ATOM 935 N N . ALA A 1 140 ? 43.896 -18.826 -2.277 1.00 49.22 140 ALA A N 1
ATOM 936 C CA . ALA A 1 140 ? 42.822 -19.035 -1.302 1.00 49.22 140 ALA A CA 1
ATOM 937 C C . ALA A 1 140 ? 43.419 -19.640 -0.021 1.00 49.22 140 ALA A C 1
ATOM 939 O O . ALA A 1 140 ? 43.462 -20.854 0.151 1.00 49.22 140 ALA A O 1
ATOM 940 N N . GLY A 1 141 ? 43.961 -18.767 0.830 1.00 46.22 141 GLY A N 1
ATOM 941 C CA . GLY A 1 141 ? 44.499 -19.128 2.131 1.00 46.22 141 GLY A CA 1
ATOM 942 C C . GLY A 1 141 ? 43.457 -19.864 2.964 1.00 46.22 141 GLY A C 1
ATOM 943 O O . GLY A 1 141 ? 42.340 -19.385 3.163 1.00 46.22 141 GLY A O 1
ATOM 944 N N . GLU A 1 142 ? 43.854 -21.031 3.454 1.00 48.59 142 GLU A N 1
ATOM 945 C CA . GLU A 1 142 ? 43.211 -21.736 4.551 1.00 48.59 142 GLU A CA 1
ATOM 946 C C . GLU A 1 142 ? 43.166 -20.789 5.757 1.00 48.59 142 GLU A C 1
ATOM 948 O O . GLU A 1 142 ? 44.171 -20.530 6.420 1.00 48.59 142 GLU A O 1
ATOM 953 N N . GLY A 1 143 ? 41.997 -20.194 5.996 1.00 46.66 143 GLY A N 1
ATOM 954 C CA . GLY A 1 143 ? 41.755 -19.406 7.195 1.00 46.66 143 GLY A CA 1
ATOM 955 C C . GLY A 1 143 ? 41.908 -20.303 8.428 1.00 46.66 143 GLY A C 1
ATOM 956 O O . GLY A 1 143 ? 41.374 -21.416 8.431 1.00 46.66 143 GLY A O 1
ATOM 957 N N . PRO A 1 144 ? 42.630 -19.862 9.473 1.00 54.44 144 PRO A N 1
ATOM 958 C CA . PRO A 1 144 ? 42.841 -20.664 10.668 1.00 54.44 144 PRO A CA 1
ATOM 959 C C . PRO A 1 144 ? 41.495 -20.984 11.317 1.00 54.44 144 PRO A C 1
ATOM 961 O O . PRO A 1 144 ? 40.666 -20.099 11.536 1.00 54.44 144 PRO A O 1
ATOM 964 N N . GLY A 1 145 ? 41.299 -22.271 11.605 1.00 47.06 145 GLY A N 1
ATOM 965 C CA . GLY A 1 145 ? 40.121 -22.805 12.269 1.00 47.06 145 GLY A CA 1
ATOM 966 C C . GLY A 1 145 ? 39.748 -21.978 13.494 1.00 47.06 145 GLY A C 1
ATOM 967 O O . GLY A 1 145 ? 40.491 -21.911 14.474 1.00 47.06 145 GLY A O 1
ATOM 968 N N . GLY A 1 146 ? 38.572 -21.357 13.423 1.00 45.16 146 GLY A N 1
ATOM 969 C CA . GLY A 1 146 ? 37.918 -20.751 14.568 1.00 45.16 146 GLY A CA 1
ATOM 970 C C . GLY A 1 146 ? 37.598 -21.849 15.570 1.00 45.16 146 GLY A C 1
ATOM 971 O O . GLY A 1 146 ? 36.674 -22.634 15.371 1.00 45.16 146 GLY A O 1
ATOM 972 N N . GLY A 1 147 ? 38.406 -21.927 16.624 1.00 43.22 147 GLY A N 1
ATOM 973 C CA . GLY A 1 147 ? 38.183 -22.824 17.740 1.00 43.22 147 GLY A CA 1
ATOM 974 C C . GLY A 1 147 ? 36.797 -22.592 18.326 1.00 43.22 147 GLY A C 1
ATOM 975 O O . GLY A 1 147 ? 36.488 -21.510 18.826 1.00 43.22 147 GLY A O 1
ATOM 976 N N . HIS A 1 148 ? 35.969 -23.632 18.294 1.00 47.00 148 HIS A N 1
ATOM 977 C CA . HIS A 1 148 ? 34.826 -23.737 19.181 1.00 47.00 148 HIS A CA 1
ATOM 978 C C . HIS A 1 148 ? 35.369 -23.846 20.605 1.00 47.00 148 HIS A C 1
ATOM 980 O O . HIS A 1 148 ? 35.701 -24.930 21.083 1.00 47.00 148 HIS A O 1
ATOM 986 N N . GLY A 1 149 ? 35.515 -22.698 21.267 1.00 48.84 149 GLY A N 1
ATOM 987 C CA . GLY A 1 149 ? 35.711 -22.663 22.707 1.00 48.84 149 GLY A CA 1
ATOM 988 C C . GLY A 1 149 ? 34.588 -23.451 23.394 1.00 48.84 149 GLY A C 1
ATOM 989 O O . GLY A 1 149 ? 33.467 -23.497 22.872 1.00 48.84 149 GLY A O 1
ATOM 990 N N . PRO A 1 150 ? 34.869 -24.100 24.535 1.00 58.66 150 PRO A N 1
ATOM 991 C CA . PRO A 1 150 ? 33.850 -24.814 25.285 1.00 58.66 150 PRO A CA 1
ATOM 992 C C . PRO A 1 150 ? 32.711 -23.844 25.595 1.00 58.66 150 PRO A C 1
ATOM 994 O O . PRO A 1 150 ? 32.917 -22.793 26.203 1.00 58.66 150 PRO A O 1
ATOM 997 N N . ARG A 1 151 ? 31.508 -24.190 25.127 1.00 52.09 151 ARG A N 1
ATOM 998 C CA . ARG A 1 151 ? 30.279 -23.507 25.528 1.00 52.09 151 ARG A CA 1
ATOM 999 C C . ARG A 1 151 ? 30.259 -23.488 27.062 1.00 52.09 151 ARG A C 1
ATOM 1001 O O . ARG A 1 151 ? 30.409 -24.564 27.648 1.00 52.09 151 ARG A O 1
ATOM 1008 N N . PRO A 1 152 ? 30.097 -22.322 27.713 1.00 59.31 152 PRO A N 1
ATOM 1009 C CA . PRO A 1 152 ? 29.857 -22.302 29.147 1.00 59.31 152 PRO A CA 1
ATOM 1010 C C . PRO A 1 152 ? 28.641 -23.195 29.440 1.00 59.31 152 PRO A C 1
ATOM 1012 O O . PRO A 1 152 ? 27.708 -23.212 28.625 1.00 59.31 152 PRO A O 1
ATOM 1015 N N . PRO A 1 153 ? 28.662 -23.982 30.530 1.00 55.34 153 PRO A N 1
ATOM 1016 C CA . PRO A 1 153 ? 27.505 -24.770 30.919 1.00 55.34 153 PRO A CA 1
ATOM 1017 C C . PRO A 1 153 ? 26.321 -23.811 31.044 1.00 55.34 153 PRO A C 1
ATOM 1019 O O . PRO A 1 153 ? 26.363 -22.867 31.826 1.00 55.34 153 PRO A O 1
ATOM 1022 N N . LEU A 1 154 ? 25.299 -24.005 30.206 1.00 53.28 154 LEU A N 1
ATOM 1023 C CA . LEU A 1 154 ? 24.010 -23.380 30.448 1.00 53.28 154 LEU A CA 1
ATOM 1024 C C . LEU A 1 154 ? 23.486 -24.013 31.732 1.00 53.28 154 LEU A C 1
ATOM 1026 O O . LEU A 1 154 ? 23.043 -25.165 31.710 1.00 53.28 154 LEU A O 1
ATOM 1030 N N . ASP A 1 155 ? 23.576 -23.268 32.830 1.00 49.56 155 ASP A N 1
ATOM 1031 C CA . ASP A 1 155 ? 22.845 -23.539 34.059 1.00 49.56 155 ASP A CA 1
ATOM 1032 C C . ASP A 1 155 ? 21.376 -23.795 33.700 1.00 49.56 155 ASP A C 1
ATOM 1034 O O . ASP A 1 155 ? 20.616 -22.892 33.346 1.00 49.56 155 ASP A O 1
ATOM 1038 N N . SER A 1 156 ? 21.011 -25.076 33.717 1.00 56.19 156 SER A N 1
ATOM 1039 C CA . SER A 1 156 ? 19.710 -25.598 33.298 1.00 56.19 156 SER A CA 1
ATOM 1040 C C . SER A 1 156 ? 18.712 -25.667 34.458 1.00 56.19 156 SER A C 1
ATOM 1042 O O . SER A 1 156 ? 17.742 -26.408 34.385 1.00 56.19 156 SER A O 1
ATOM 1044 N N . ASP A 1 157 ? 18.904 -24.859 35.502 1.00 49.44 157 ASP A N 1
ATOM 1045 C CA . ASP A 1 157 ? 18.081 -24.881 36.722 1.00 49.44 157 ASP A CA 1
ATOM 1046 C C . ASP A 1 157 ? 17.507 -23.503 37.089 1.00 49.44 157 ASP A C 1
ATOM 1048 O O . ASP A 1 157 ? 17.166 -23.209 38.234 1.00 49.44 157 ASP A O 1
ATOM 1052 N N . GLY A 1 158 ? 17.323 -22.641 36.089 1.00 46.22 158 GLY A N 1
ATOM 1053 C CA . GLY A 1 158 ? 16.426 -21.497 36.203 1.00 46.22 158 GLY A CA 1
ATOM 1054 C C . GLY A 1 158 ? 14.980 -21.960 36.085 1.00 46.22 158 GLY A C 1
ATOM 1055 O O . GLY A 1 158 ? 14.356 -21.735 35.049 1.00 46.22 158 GLY A O 1
ATOM 1056 N N . GLY A 1 159 ? 14.466 -22.628 37.121 1.00 47.16 159 GLY A N 1
ATOM 1057 C CA . GLY A 1 159 ? 13.060 -22.985 37.265 1.00 47.16 159 GLY A CA 1
ATOM 1058 C C . GLY A 1 159 ? 12.187 -21.754 37.059 1.00 47.16 159 GLY A C 1
ATOM 1059 O O . GLY A 1 159 ? 11.972 -20.963 37.976 1.00 47.16 159 GLY A O 1
ATOM 1060 N N . ARG A 1 160 ? 11.698 -21.575 35.831 1.00 44.28 160 ARG A N 1
ATOM 1061 C CA . ARG A 1 160 ? 10.628 -20.634 35.545 1.00 44.28 160 ARG A CA 1
ATOM 1062 C C . ARG A 1 160 ? 9.434 -21.191 36.310 1.00 44.28 160 ARG A C 1
ATOM 1064 O O . ARG A 1 160 ? 9.000 -22.288 35.959 1.00 44.28 160 ARG A O 1
ATOM 1071 N N . PRO A 1 161 ? 8.945 -20.519 37.368 1.00 50.19 161 PRO A N 1
ATOM 1072 C CA . PRO A 1 161 ? 7.754 -20.995 38.036 1.00 50.19 161 PRO A CA 1
ATOM 1073 C C . PRO A 1 161 ? 6.689 -21.128 36.955 1.00 50.19 161 PRO A C 1
ATOM 1075 O O . PRO A 1 161 ? 6.457 -20.183 36.190 1.00 50.19 161 PRO A O 1
ATOM 1078 N N . GLU A 1 162 ? 6.101 -22.317 36.862 1.00 47.75 162 GLU A N 1
ATOM 1079 C CA . GLU A 1 162 ? 4.805 -22.531 36.236 1.00 47.75 162 GLU A CA 1
ATOM 1080 C C . GLU A 1 162 ? 3.816 -21.671 37.026 1.00 47.75 162 GLU A C 1
ATOM 1082 O O . GLU A 1 162 ? 3.111 -22.118 37.928 1.00 47.75 162 GLU A O 1
ATOM 1087 N N . GLY A 1 163 ? 3.853 -20.363 36.761 1.00 45.41 163 GLY A N 1
ATOM 1088 C CA . GLY A 1 163 ? 2.794 -19.463 37.138 1.00 45.41 163 GLY A CA 1
ATOM 1089 C C . GLY A 1 163 ? 1.527 -20.048 36.531 1.00 45.41 163 GLY A C 1
ATOM 1090 O O . GLY A 1 163 ? 1.584 -20.533 35.395 1.00 45.41 163 GLY A O 1
ATOM 1091 N N . PRO A 1 164 ? 0.419 -20.059 37.289 1.00 50.75 164 PRO A N 1
ATOM 1092 C CA . PRO A 1 164 ? -0.821 -20.669 36.844 1.00 50.75 164 PRO A CA 1
ATOM 1093 C C . PRO A 1 164 ? -1.126 -20.171 35.440 1.00 50.75 164 PRO A C 1
ATOM 1095 O O . PRO A 1 164 ? -0.830 -19.013 35.143 1.00 50.75 164 PRO A O 1
ATOM 1098 N N . GLU A 1 165 ? -1.693 -21.046 34.612 1.00 44.97 165 GLU A N 1
ATOM 1099 C CA . GLU A 1 165 ? -2.180 -20.831 33.246 1.00 44.97 165 GLU A CA 1
ATOM 1100 C C . GLU A 1 165 ? -3.254 -19.725 33.173 1.00 44.97 165 GLU A C 1
ATOM 1102 O O . GLU A 1 165 ? -4.362 -19.886 32.654 1.00 44.97 165 GLU A O 1
ATOM 1107 N N . GLY A 1 166 ? -2.931 -18.551 33.701 1.00 43.47 166 GLY A N 1
ATOM 1108 C CA . GLY A 1 166 ? -3.554 -17.294 33.424 1.00 43.47 166 GLY A CA 1
ATOM 1109 C C . GLY A 1 166 ? -3.253 -17.045 31.972 1.00 43.47 166 GLY A C 1
ATOM 1110 O O . GLY A 1 166 ? -2.219 -16.481 31.625 1.00 43.47 166 GLY A O 1
ATOM 1111 N N . ARG A 1 167 ? -4.179 -17.513 31.133 1.00 44.75 167 ARG A N 1
ATOM 1112 C CA . ARG A 1 167 ? -4.553 -16.885 29.874 1.00 44.75 167 ARG A CA 1
ATOM 1113 C C . ARG A 1 167 ? -4.418 -15.391 30.113 1.00 44.75 167 ARG A C 1
ATOM 1115 O O . ARG A 1 167 ? -5.313 -14.791 30.710 1.00 44.75 167 ARG A O 1
ATOM 1122 N N . GLY A 1 168 ? -3.253 -14.843 29.770 1.00 39.97 168 GLY A N 1
ATOM 1123 C CA . GLY A 1 168 ? -2.993 -13.423 29.848 1.00 39.97 168 GLY A CA 1
ATOM 1124 C C . GLY A 1 168 ? -4.076 -12.835 28.985 1.00 39.97 168 GLY A C 1
ATOM 1125 O O . GLY A 1 168 ? -4.057 -13.030 27.770 1.00 39.97 168 GLY A O 1
ATOM 1126 N N . ARG A 1 169 ? -5.110 -12.293 29.634 1.00 43.62 169 ARG A N 1
ATOM 1127 C CA . ARG A 1 169 ? -6.223 -11.646 28.965 1.00 43.62 169 ARG A CA 1
ATOM 1128 C C . ARG A 1 169 ? -5.545 -10.542 28.184 1.00 43.62 169 ARG A C 1
ATOM 1130 O O . ARG A 1 169 ? -5.081 -9.583 28.794 1.00 43.62 169 ARG A O 1
ATOM 1137 N N . GLY A 1 170 ? -5.364 -10.780 26.883 1.00 40.41 170 GLY A N 1
ATOM 1138 C CA . GLY A 1 170 ? -4.775 -9.819 25.972 1.00 40.41 170 GLY A CA 1
ATOM 1139 C C . GLY A 1 170 ? -5.450 -8.497 26.273 1.00 40.41 170 GLY A C 1
ATOM 1140 O O . GLY A 1 170 ? -6.681 -8.437 26.319 1.00 40.41 170 GLY A O 1
ATOM 1141 N N . GLY A 1 171 ? -4.644 -7.503 26.637 1.00 42.81 171 GLY A N 1
ATOM 1142 C CA . GLY A 1 171 ? -5.166 -6.196 26.996 1.00 42.81 171 GLY A CA 1
ATOM 1143 C C . GLY A 1 171 ? -6.086 -5.687 25.881 1.00 42.81 171 GLY A C 1
ATOM 1144 O O . GLY A 1 171 ? -5.909 -6.068 24.722 1.00 42.81 171 GLY A O 1
ATOM 1145 N N . PRO A 1 172 ? -7.065 -4.826 26.196 1.00 45.56 172 PRO A N 1
ATOM 1146 C CA . PRO A 1 172 ? -8.079 -4.373 25.242 1.00 45.56 172 PRO A CA 1
ATOM 1147 C C . PRO A 1 172 ? -7.526 -3.594 24.030 1.00 45.56 172 PRO A C 1
ATOM 1149 O O . PRO A 1 172 ? -8.286 -3.264 23.127 1.00 45.56 172 PRO A O 1
ATOM 1152 N N . GLY A 1 173 ? -6.211 -3.366 23.949 1.00 45.88 173 GLY A N 1
ATOM 1153 C CA . GLY A 1 173 ? -5.501 -2.962 22.733 1.00 45.88 173 GLY A CA 1
ATOM 1154 C C . GLY A 1 173 ? -5.229 -4.139 21.799 1.00 45.88 173 GLY A C 1
ATOM 1155 O O . GLY A 1 173 ? -4.090 -4.341 21.381 1.00 45.88 173 GLY A O 1
ATOM 1156 N N . GLY A 1 174 ? -6.260 -4.939 21.512 1.00 51.94 174 GLY A N 1
ATOM 1157 C CA . GLY A 1 174 ? -6.161 -5.976 20.496 1.00 51.94 174 GLY A CA 1
ATOM 1158 C C . GLY A 1 174 ? -5.629 -5.368 19.193 1.00 51.94 174 GLY A C 1
ATOM 1159 O O . GLY A 1 174 ? -5.950 -4.212 18.895 1.00 51.94 174 GLY A O 1
ATOM 1160 N N . PRO A 1 175 ? -4.795 -6.101 18.436 1.00 57.06 175 PRO A N 1
ATOM 1161 C CA . PRO A 1 175 ? -4.359 -5.646 17.122 1.00 57.06 175 PRO A CA 1
ATOM 1162 C C . PRO A 1 175 ? -5.606 -5.222 16.335 1.00 57.06 175 PRO A C 1
ATOM 1164 O O . PRO A 1 175 ? -6.645 -5.877 16.449 1.00 57.06 175 PRO A O 1
ATOM 1167 N N . GLY A 1 176 ? -5.533 -4.079 15.643 1.00 66.81 176 GLY A N 1
ATOM 1168 C CA . GLY A 1 176 ? -6.682 -3.477 14.960 1.00 66.81 176 GLY A CA 1
ATOM 1169 C C . GLY A 1 176 ? -7.347 -4.441 13.969 1.00 66.81 176 GLY A C 1
ATOM 1170 O O . GLY A 1 176 ? -6.881 -5.565 13.799 1.00 66.81 176 GLY A O 1
ATOM 1171 N N . PRO A 1 177 ? -8.431 -4.041 13.282 1.00 77.94 177 PRO A N 1
ATOM 1172 C CA . PRO A 1 177 ? -9.028 -4.878 12.247 1.00 77.94 177 PRO A CA 1
ATOM 1173 C C . PRO A 1 177 ? -7.991 -5.160 11.155 1.00 77.94 177 PRO A C 1
ATOM 1175 O O . PRO A 1 177 ? -7.764 -4.354 10.254 1.00 77.94 177 PRO A O 1
ATOM 1178 N N . HIS A 1 178 ? -7.319 -6.298 11.279 1.00 84.56 178 HIS A N 1
ATOM 1179 C CA . HIS A 1 178 ? -6.369 -6.784 10.308 1.00 84.56 178 HIS A CA 1
ATOM 1180 C C . HIS A 1 178 ? -7.121 -7.708 9.362 1.00 84.56 178 HIS A C 1
ATOM 1182 O O . HIS A 1 178 ? -7.920 -8.532 9.818 1.00 84.56 178 HIS A O 1
ATOM 1188 N N . PRO A 1 179 ? -6.873 -7.599 8.050 1.00 88.94 179 PRO A N 1
ATOM 1189 C CA . PRO A 1 179 ? -7.334 -8.614 7.128 1.00 88.94 179 PRO A CA 1
ATOM 1190 C C . PRO A 1 179 ? -6.798 -9.964 7.572 1.00 88.94 179 PRO A C 1
ATOM 1192 O O . PRO A 1 179 ? -5.679 -10.072 8.084 1.00 88.94 179 PRO A O 1
ATOM 1195 N N . GLU A 1 180 ? -7.593 -11.003 7.341 1.00 90.31 180 GLU A N 1
ATOM 1196 C CA . GLU A 1 180 ? -7.114 -12.352 7.569 1.00 90.31 180 GLU A CA 1
ATOM 1197 C C . GLU A 1 180 ? -5.818 -12.571 6.772 1.00 90.31 180 GLU A C 1
ATOM 1199 O O . GLU A 1 180 ? -5.777 -12.277 5.569 1.00 90.31 180 GLU A O 1
ATOM 1204 N N . PRO A 1 181 ? -4.754 -13.112 7.394 1.00 89.62 181 PRO A N 1
ATOM 1205 C CA . PRO A 1 181 ? -3.483 -13.340 6.710 1.00 89.62 181 PRO A CA 1
ATOM 1206 C C . PRO A 1 181 ? -3.629 -14.167 5.425 1.00 89.62 181 PRO A C 1
ATOM 1208 O O . PRO A 1 181 ? -2.871 -13.979 4.473 1.00 89.62 181 PRO A O 1
ATOM 1211 N N . ALA A 1 182 ? -4.625 -15.057 5.380 1.00 93.69 182 ALA A N 1
ATOM 1212 C CA . ALA A 1 182 ? -4.963 -15.844 4.201 1.00 93.69 182 ALA A CA 1
ATOM 1213 C C . ALA A 1 182 ? -5.434 -14.978 3.017 1.00 93.69 182 ALA A C 1
ATOM 1215 O O . ALA A 1 182 ? -5.010 -15.225 1.890 1.00 93.69 182 ALA A O 1
ATOM 1216 N N . ALA A 1 183 ? -6.239 -13.937 3.259 1.00 93.94 183 ALA A N 1
ATOM 1217 C CA . ALA A 1 183 ? -6.724 -13.037 2.212 1.00 93.94 183 ALA A CA 1
ATOM 1218 C C . ALA A 1 183 ? -5.577 -12.214 1.604 1.00 93.94 183 ALA A C 1
ATOM 1220 O O . ALA A 1 183 ? -5.442 -12.133 0.384 1.00 93.94 183 ALA A O 1
ATOM 1221 N N . VAL A 1 184 ? -4.688 -11.676 2.447 1.00 94.50 184 VAL A N 1
ATOM 1222 C CA . VAL A 1 184 ? -3.500 -10.942 1.977 1.00 94.50 184 VAL A CA 1
ATOM 1223 C C . VAL A 1 184 ? -2.569 -11.866 1.191 1.00 94.50 184 VAL A C 1
ATOM 1225 O O . VAL A 1 184 ? -2.097 -11.500 0.113 1.00 94.50 184 VAL A O 1
ATOM 1228 N N . ARG A 1 185 ? -2.343 -13.093 1.681 1.00 94.12 185 ARG A N 1
ATOM 1229 C CA . ARG A 1 185 ? -1.542 -14.098 0.968 1.00 94.12 185 ARG A CA 1
ATOM 1230 C C . ARG A 1 185 ? -2.139 -14.429 -0.403 1.00 94.12 185 ARG A C 1
ATOM 1232 O O . ARG A 1 185 ? -1.390 -14.444 -1.373 1.00 94.12 185 ARG A O 1
ATOM 1239 N N . ALA A 1 186 ? -3.459 -14.587 -0.510 1.00 96.69 186 ALA A N 1
ATOM 1240 C CA . ALA A 1 186 ? -4.132 -14.816 -1.790 1.00 96.69 186 ALA A CA 1
ATOM 1241 C C . ALA A 1 186 ? -3.916 -13.661 -2.790 1.00 96.69 186 ALA A C 1
ATOM 1243 O O . ALA A 1 186 ? -3.686 -13.906 -3.978 1.00 96.69 186 ALA A O 1
ATOM 1244 N N . CYS A 1 187 ? -3.906 -12.405 -2.327 1.00 97.12 187 CYS A N 1
ATOM 1245 C CA . CYS A 1 187 ? -3.552 -11.262 -3.175 1.00 97.12 187 CYS A CA 1
ATOM 1246 C C . CYS A 1 187 ? -2.095 -11.331 -3.672 1.00 97.12 187 CYS A C 1
ATOM 1248 O O . CYS A 1 187 ? -1.830 -11.066 -4.846 1.00 97.12 187 CYS A O 1
ATOM 1250 N N . HIS A 1 188 ? -1.146 -11.730 -2.816 1.00 95.50 188 HIS A N 1
ATOM 1251 C CA . HIS A 1 188 ? 0.253 -11.927 -3.220 1.00 95.50 188 HIS A CA 1
ATOM 1252 C C . HIS A 1 188 ? 0.431 -13.090 -4.203 1.00 95.50 188 HIS A C 1
ATOM 1254 O O . HIS A 1 188 ? 1.221 -12.978 -5.141 1.00 95.50 188 HIS A O 1
ATOM 1260 N N . ASP A 1 189 ? -0.293 -14.191 -4.017 1.00 96.50 189 ASP A N 1
ATOM 1261 C CA . ASP A 1 189 ? -0.252 -15.331 -4.936 1.00 96.50 189 ASP A CA 1
ATOM 1262 C C . ASP A 1 189 ? -0.847 -14.961 -6.306 1.00 96.50 189 ASP A C 1
ATOM 1264 O O . ASP A 1 189 ? -0.311 -15.360 -7.343 1.00 96.50 189 ASP A O 1
ATOM 1268 N N . THR A 1 190 ? -1.881 -14.113 -6.326 1.00 96.62 190 THR A N 1
ATOM 1269 C CA . THR A 1 190 ? -2.456 -13.547 -7.560 1.00 96.62 190 THR A CA 1
ATOM 1270 C C . THR A 1 190 ? -1.442 -12.660 -8.288 1.00 96.62 190 THR A C 1
ATOM 1272 O O . THR A 1 190 ? -1.226 -12.833 -9.488 1.00 96.62 190 THR A O 1
ATOM 1275 N N . LEU A 1 191 ? -0.747 -11.770 -7.564 1.00 96.88 191 LEU A N 1
ATOM 1276 C CA . LEU A 1 191 ? 0.344 -10.951 -8.111 1.00 96.88 191 LEU A CA 1
ATOM 1277 C C . LEU A 1 191 ? 1.446 -11.8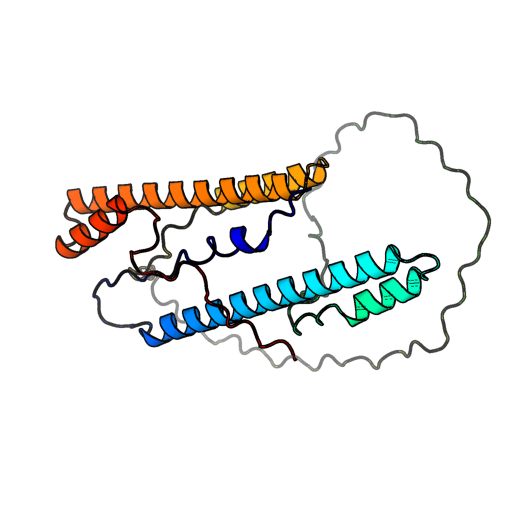15 -8.731 1.00 96.88 191 LEU A C 1
ATOM 1279 O O . LEU A 1 191 ? 1.870 -11.563 -9.859 1.00 96.88 191 LEU A O 1
ATOM 1283 N N . ARG A 1 192 ? 1.903 -12.838 -7.997 1.00 97.00 192 ARG A N 1
ATOM 1284 C CA . ARG A 1 192 ? 2.941 -13.761 -8.468 1.00 97.00 192 ARG A CA 1
ATOM 1285 C C . ARG A 1 192 ? 2.504 -14.447 -9.759 1.00 97.00 192 ARG A C 1
ATOM 1287 O O . ARG A 1 192 ? 3.234 -14.390 -10.742 1.00 97.00 192 ARG A O 1
ATOM 1294 N N . THR A 1 193 ? 1.298 -15.011 -9.768 1.00 97.75 193 THR A N 1
ATOM 1295 C CA . THR A 1 193 ? 0.732 -15.708 -10.931 1.00 97.75 193 THR A CA 1
ATOM 1296 C C . THR A 1 193 ? 0.626 -14.782 -12.146 1.00 97.75 193 THR A C 1
ATOM 1298 O O . THR A 1 193 ? 0.968 -15.183 -13.255 1.00 97.75 193 THR A O 1
ATOM 1301 N N . CYS A 1 194 ? 0.215 -13.525 -11.946 1.00 97.94 194 CYS A N 1
ATOM 1302 C CA . CYS A 1 194 ? 0.133 -12.525 -13.012 1.00 97.94 194 CYS A CA 1
ATOM 1303 C C . CYS A 1 194 ? 1.509 -12.232 -13.636 1.00 97.94 194 CYS A C 1
ATOM 1305 O O . CYS A 1 194 ? 1.652 -12.236 -14.859 1.00 97.94 194 CYS A O 1
ATOM 1307 N N . ILE A 1 195 ? 2.542 -12.046 -12.804 1.00 97.44 195 ILE A N 1
ATOM 1308 C CA . ILE A 1 195 ? 3.914 -11.785 -13.267 1.00 97.44 195 ILE A CA 1
ATOM 1309 C C . ILE A 1 195 ? 4.503 -13.014 -13.976 1.00 97.44 195 ILE A C 1
ATOM 1311 O O . ILE A 1 195 ? 5.104 -12.877 -15.040 1.00 97.44 195 ILE A O 1
ATOM 1315 N N . GLU A 1 196 ? 4.326 -14.212 -13.414 1.00 95.25 196 GLU A N 1
ATOM 1316 C CA . GLU A 1 196 ? 4.816 -15.470 -13.999 1.00 95.25 196 GLU A CA 1
ATOM 1317 C C . GLU A 1 196 ? 4.117 -15.805 -15.324 1.00 95.25 196 GLU A C 1
ATOM 1319 O O . GLU A 1 196 ? 4.744 -16.346 -16.234 1.00 95.25 196 GLU A O 1
ATOM 1324 N N . GLY A 1 197 ? 2.848 -15.415 -15.470 1.00 97.56 197 GLY A N 1
ATOM 1325 C CA . GLY A 1 197 ? 2.081 -15.527 -16.712 1.00 97.56 197 GLY A CA 1
ATOM 1326 C C . GLY A 1 197 ? 2.476 -14.526 -17.804 1.00 97.56 197 GLY A C 1
ATOM 1327 O O . GLY A 1 197 ? 1.859 -14.523 -18.867 1.00 97.56 197 GLY A O 1
ATOM 1328 N N . GLY A 1 198 ? 3.477 -13.671 -17.564 1.00 95.94 198 GLY A N 1
ATOM 1329 C CA . GLY A 1 198 ? 3.907 -12.643 -18.513 1.00 95.94 198 GLY A CA 1
ATOM 1330 C C . GLY A 1 198 ? 2.976 -11.429 -18.578 1.00 95.94 198 GLY A C 1
ATOM 1331 O O . GLY A 1 198 ? 3.000 -10.700 -19.570 1.00 95.94 198 GLY A O 1
ATOM 1332 N N . GLY A 1 199 ? 2.154 -11.213 -17.547 1.00 96.62 199 GLY A N 1
ATOM 1333 C CA . GLY A 1 199 ? 1.318 -10.025 -17.423 1.00 96.62 199 GLY A CA 1
ATOM 1334 C C . GLY A 1 199 ? 2.141 -8.738 -17.319 1.00 96.62 199 GLY A C 1
ATOM 1335 O O . GLY A 1 199 ? 3.301 -8.734 -16.894 1.00 96.62 199 GLY A O 1
ATOM 1336 N N . ASP A 1 200 ? 1.524 -7.619 -17.700 1.00 95.69 200 ASP A N 1
ATOM 1337 C CA . ASP A 1 200 ? 2.116 -6.300 -17.500 1.00 95.69 200 ASP A CA 1
ATOM 1338 C C . ASP A 1 200 ? 2.282 -6.017 -16.000 1.00 95.69 200 ASP A C 1
ATOM 1340 O O . ASP A 1 200 ? 1.324 -6.078 -15.229 1.00 95.69 200 ASP A O 1
ATOM 1344 N N . LYS A 1 201 ? 3.508 -5.684 -15.579 1.00 86.44 201 LYS A N 1
ATOM 1345 C CA . LYS A 1 201 ? 3.844 -5.523 -14.158 1.00 86.44 201 LYS A CA 1
ATOM 1346 C C . LYS A 1 201 ? 2.996 -4.444 -13.491 1.00 86.44 201 LYS A C 1
ATOM 1348 O O . LYS A 1 201 ? 2.573 -4.648 -12.358 1.00 86.44 201 LYS A O 1
ATOM 1353 N N . VAL A 1 202 ? 2.760 -3.318 -14.168 1.00 87.88 202 VAL A N 1
ATOM 1354 C CA . VAL A 1 202 ? 1.995 -2.197 -13.600 1.00 87.88 202 VAL A CA 1
ATOM 1355 C C . VAL A 1 202 ? 0.569 -2.649 -13.316 1.00 87.88 202 VAL A C 1
ATOM 1357 O O . VAL A 1 202 ? 0.095 -2.516 -12.190 1.00 87.88 202 VAL A O 1
ATOM 1360 N N . THR A 1 203 ? -0.059 -3.286 -14.299 1.00 93.12 203 THR A N 1
ATOM 1361 C CA . THR A 1 203 ? -1.409 -3.837 -14.184 1.00 93.12 203 THR A CA 1
ATOM 1362 C C . THR A 1 203 ? -1.485 -4.889 -13.073 1.00 93.12 203 THR A C 1
ATOM 1364 O O . THR A 1 203 ? -2.344 -4.790 -12.196 1.00 93.12 203 THR A O 1
ATOM 1367 N N . CYS A 1 204 ? -0.539 -5.837 -13.031 1.00 93.38 204 CYS A N 1
ATOM 1368 C CA . CYS A 1 204 ? -0.481 -6.854 -11.978 1.00 93.38 204 CYS A CA 1
ATOM 1369 C C . CYS A 1 204 ? -0.379 -6.227 -10.573 1.00 93.38 204 CYS A C 1
ATOM 1371 O O . CYS A 1 204 ? -1.060 -6.662 -9.641 1.00 93.38 204 CYS A O 1
ATOM 1373 N N . PHE A 1 205 ? 0.459 -5.198 -10.401 1.00 93.38 205 PHE A N 1
ATOM 1374 C CA . PHE A 1 205 ? 0.597 -4.491 -9.125 1.00 93.38 205 PHE A CA 1
ATOM 1375 C C . PHE A 1 205 ? -0.672 -3.721 -8.744 1.00 93.38 205 PHE A C 1
ATOM 1377 O O . PHE A 1 205 ? -1.068 -3.756 -7.578 1.00 93.38 205 PHE A O 1
ATOM 1384 N N . GLU A 1 206 ? -1.329 -3.050 -9.691 1.00 88.94 206 GLU A N 1
ATOM 1385 C CA . GLU A 1 206 ? -2.582 -2.331 -9.436 1.00 88.94 206 GLU A CA 1
ATOM 1386 C C . GLU A 1 206 ? -3.711 -3.270 -8.999 1.00 88.94 206 GLU A C 1
ATOM 1388 O O . GLU A 1 206 ? -4.463 -2.946 -8.071 1.00 88.94 206 GLU A O 1
ATOM 1393 N N . GLU A 1 207 ? -3.819 -4.440 -9.630 1.00 93.62 207 GLU A N 1
ATOM 1394 C CA . GLU A 1 207 ? -4.779 -5.478 -9.251 1.00 93.62 207 GLU A CA 1
ATOM 1395 C C . GLU A 1 207 ? -4.481 -6.046 -7.865 1.00 93.62 207 GLU A C 1
ATOM 1397 O O . GLU A 1 207 ? -5.380 -6.116 -7.022 1.00 93.62 207 GLU A O 1
ATOM 1402 N N . ALA A 1 208 ? -3.219 -6.367 -7.579 1.00 92.94 208 ALA A N 1
ATOM 1403 C CA . ALA A 1 208 ? -2.805 -6.832 -6.260 1.00 92.94 208 ALA A CA 1
ATOM 1404 C C . ALA A 1 208 ? -3.100 -5.789 -5.172 1.00 92.94 208 ALA A C 1
ATOM 1406 O O . ALA A 1 208 ? -3.656 -6.113 -4.122 1.00 92.94 208 ALA A O 1
ATOM 1407 N N . HIS A 1 209 ? -2.802 -4.517 -5.436 1.00 90.56 209 HIS A N 1
ATOM 1408 C CA . HIS A 1 209 ? -3.079 -3.423 -4.510 1.00 90.56 209 HIS A CA 1
ATOM 1409 C C . HIS A 1 209 ? -4.587 -3.210 -4.297 1.00 90.56 209 HIS A C 1
ATOM 1411 O O . HIS A 1 209 ? -5.039 -2.935 -3.183 1.00 90.56 209 HIS A O 1
ATOM 1417 N N . ARG A 1 210 ? -5.399 -3.363 -5.349 1.00 93.25 210 ARG A N 1
ATOM 1418 C CA . ARG A 1 210 ? -6.866 -3.359 -5.243 1.00 93.25 210 ARG A CA 1
ATOM 1419 C C . ARG A 1 210 ? -7.369 -4.518 -4.380 1.00 93.25 210 ARG A C 1
ATOM 1421 O O . ARG A 1 210 ? -8.181 -4.271 -3.494 1.00 93.25 210 ARG A O 1
ATOM 1428 N N . CYS A 1 211 ? -6.845 -5.726 -4.586 1.00 96.81 211 CYS A N 1
ATOM 1429 C CA . CYS A 1 211 ? -7.169 -6.914 -3.792 1.00 96.81 211 CYS A CA 1
ATOM 1430 C C . CYS A 1 211 ? -6.863 -6.700 -2.302 1.00 96.81 211 CYS A C 1
ATOM 1432 O O . CYS A 1 211 ? -7.723 -6.925 -1.452 1.00 96.81 211 CYS A O 1
ATOM 1434 N N . VAL A 1 212 ? -5.672 -6.184 -1.975 1.00 92.81 212 VAL A N 1
ATOM 1435 C CA . VAL A 1 212 ? -5.289 -5.909 -0.581 1.00 92.81 212 VAL A CA 1
ATOM 1436 C C . VAL A 1 212 ? -6.225 -4.875 0.048 1.00 92.81 212 VAL A C 1
ATOM 1438 O O . VAL A 1 212 ? -6.724 -5.108 1.146 1.00 92.81 212 VAL A O 1
ATOM 1441 N N . ARG A 1 213 ? -6.539 -3.772 -0.648 1.00 90.75 213 ARG A N 1
ATOM 1442 C CA . ARG A 1 213 ? -7.493 -2.765 -0.140 1.00 90.75 213 ARG A CA 1
ATOM 1443 C C . ARG A 1 213 ? -8.862 -3.364 0.174 1.00 90.75 213 ARG A C 1
ATOM 1445 O O . ARG A 1 213 ? -9.391 -3.106 1.250 1.00 90.75 213 ARG A O 1
ATOM 1452 N N . GLN A 1 214 ? -9.389 -4.205 -0.713 1.00 93.69 214 GLN A N 1
ATOM 1453 C CA . GLN A 1 214 ? -10.661 -4.896 -0.488 1.00 93.69 214 GLN A CA 1
ATOM 1454 C C . GLN A 1 214 ? -10.608 -5.839 0.722 1.00 93.69 214 GLN A C 1
ATOM 1456 O O . GLN A 1 214 ? -11.573 -5.916 1.478 1.00 93.69 214 GLN A O 1
ATOM 1461 N N . ALA A 1 215 ? -9.482 -6.524 0.952 1.00 93.00 215 ALA A N 1
ATOM 1462 C CA . ALA A 1 215 ? -9.313 -7.378 2.127 1.00 93.00 215 ALA 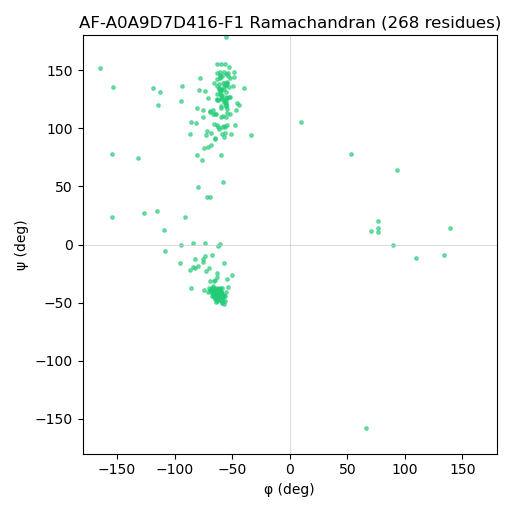A CA 1
ATOM 1463 C C . ALA A 1 215 ? -9.337 -6.573 3.441 1.00 93.00 215 ALA A C 1
ATOM 1465 O O . ALA A 1 215 ? -9.988 -6.983 4.403 1.00 93.00 215 ALA A O 1
ATOM 1466 N N . PHE A 1 216 ? -8.665 -5.416 3.485 1.00 91.88 216 PHE A N 1
ATOM 1467 C CA . PHE A 1 216 ? -8.715 -4.510 4.642 1.00 91.88 216 PHE A CA 1
ATOM 1468 C C . PHE A 1 216 ? -10.116 -3.925 4.852 1.00 91.88 216 PHE A C 1
ATOM 1470 O O . PHE A 1 216 ? -10.580 -3.837 5.987 1.00 91.88 216 PHE A O 1
ATOM 1477 N N . GLU A 1 217 ? -10.805 -3.562 3.772 1.00 91.69 217 GLU A N 1
ATOM 1478 C CA . GLU A 1 217 ? -12.180 -3.069 3.830 1.00 91.69 217 GLU A CA 1
ATOM 1479 C C . GLU A 1 217 ? -13.145 -4.108 4.390 1.00 91.69 217 GLU A C 1
ATOM 1481 O O . GLU A 1 217 ? -13.894 -3.811 5.322 1.00 91.69 217 GLU A O 1
ATOM 1486 N N . ALA A 1 218 ? -13.064 -5.349 3.911 1.00 93.19 218 ALA A N 1
ATOM 1487 C CA . ALA A 1 218 ? -13.865 -6.446 4.438 1.00 93.19 218 ALA A CA 1
ATOM 1488 C C . ALA A 1 218 ? -13.614 -6.671 5.940 1.00 93.19 218 ALA A C 1
ATOM 1490 O O . ALA A 1 218 ? -14.563 -6.839 6.708 1.00 93.19 218 ALA A O 1
ATOM 1491 N N . ALA A 1 219 ? -12.352 -6.620 6.377 1.00 92.50 219 ALA A N 1
ATOM 1492 C CA . ALA A 1 219 ? -11.996 -6.768 7.787 1.00 92.50 219 ALA A CA 1
ATOM 1493 C C . ALA A 1 219 ? -12.514 -5.616 8.656 1.00 92.50 219 ALA A C 1
ATOM 1495 O O . ALA A 1 219 ? -13.014 -5.849 9.758 1.00 92.50 219 ALA A O 1
ATOM 1496 N N . PHE A 1 220 ? -12.447 -4.380 8.156 1.00 92.94 220 PHE A N 1
ATOM 1497 C CA . PHE A 1 220 ? -13.008 -3.217 8.838 1.00 92.94 220 PHE A CA 1
ATOM 1498 C C . PHE A 1 220 ? -14.527 -3.341 9.004 1.00 92.94 220 PHE A C 1
ATOM 1500 O O . PHE A 1 220 ? -15.040 -3.167 10.108 1.00 92.94 220 PHE A O 1
ATOM 1507 N N . VAL A 1 221 ? -15.247 -3.710 7.940 1.00 94.56 221 VAL A N 1
ATOM 1508 C CA . VAL A 1 221 ? -16.705 -3.912 7.979 1.00 94.56 221 VAL A CA 1
ATOM 1509 C C . VAL A 1 221 ? -17.088 -5.025 8.959 1.00 94.56 221 VAL A C 1
ATOM 1511 O O . VAL A 1 221 ? -18.028 -4.861 9.743 1.00 94.56 221 VAL A O 1
ATOM 1514 N N . ALA A 1 222 ? -16.347 -6.136 8.965 1.00 92.44 222 ALA A N 1
ATOM 1515 C CA . ALA A 1 222 ? -16.568 -7.229 9.908 1.00 92.44 222 ALA A CA 1
ATOM 1516 C C . ALA A 1 222 ? -16.371 -6.773 11.364 1.00 92.44 222 ALA A C 1
ATOM 1518 O O . ALA A 1 222 ? -17.230 -7.027 12.210 1.00 92.44 222 ALA A O 1
ATOM 1519 N N . ALA A 1 223 ? -15.297 -6.032 11.649 1.00 91.50 223 ALA A N 1
ATOM 1520 C CA . ALA A 1 223 ? -15.046 -5.486 12.981 1.00 91.50 223 ALA A CA 1
ATOM 1521 C C . ALA A 1 223 ? -16.119 -4.477 13.411 1.00 91.50 223 ALA A C 1
ATOM 1523 O O . ALA A 1 223 ? -16.578 -4.510 14.549 1.00 91.50 223 ALA A O 1
ATOM 1524 N N . CYS A 1 224 ? -16.575 -3.620 12.499 1.00 94.81 224 CYS A N 1
ATOM 1525 C CA . CYS A 1 224 ? -17.670 -2.692 12.762 1.00 94.81 224 CYS A CA 1
ATOM 1526 C C . CYS A 1 224 ? -18.990 -3.399 13.069 1.00 94.81 224 CYS A C 1
ATOM 1528 O O . CYS A 1 224 ? -19.727 -2.977 13.961 1.00 94.81 224 CYS A O 1
ATOM 1530 N N . THR A 1 225 ? -19.266 -4.500 12.373 1.00 95.88 225 THR A N 1
ATOM 1531 C CA . THR A 1 225 ? -20.441 -5.338 12.636 1.00 95.88 225 THR A CA 1
ATOM 1532 C C . THR A 1 225 ? -20.372 -5.959 14.033 1.00 95.88 225 THR A C 1
ATOM 1534 O O . THR A 1 225 ? -21.348 -5.899 14.777 1.00 95.88 225 THR A O 1
ATOM 1537 N N . ASP A 1 226 ? -19.212 -6.496 14.420 1.00 92.06 226 ASP A N 1
ATOM 1538 C CA . ASP A 1 226 ? -18.983 -7.076 15.752 1.00 92.06 226 ASP A CA 1
ATOM 1539 C C . ASP A 1 226 ? -19.102 -6.030 16.875 1.00 92.06 226 ASP A C 1
ATOM 1541 O O . ASP A 1 226 ? -19.802 -6.248 17.865 1.00 92.06 226 ASP A O 1
ATOM 1545 N N . VAL A 1 227 ? -18.487 -4.857 16.702 1.00 91.12 227 VAL A N 1
ATOM 1546 C CA . VAL A 1 227 ? -18.592 -3.743 17.657 1.00 91.12 227 VAL A CA 1
ATOM 1547 C C . VAL A 1 227 ? -20.043 -3.303 17.829 1.00 91.12 227 VAL A C 1
ATOM 1549 O O . VAL A 1 227 ? -20.488 -3.109 18.960 1.00 91.12 227 VAL A O 1
ATOM 1552 N N . LYS A 1 228 ? -20.795 -3.179 16.731 1.00 94.19 228 LYS A N 1
ATOM 1553 C CA . LYS A 1 228 ? -22.210 -2.799 16.778 1.00 94.19 228 LYS A CA 1
ATOM 1554 C C . LYS A 1 228 ? -23.059 -3.848 17.497 1.00 94.19 228 LYS A C 1
ATOM 1556 O O . LYS A 1 228 ? -23.873 -3.491 18.339 1.00 94.19 228 LYS A O 1
ATOM 1561 N N . ALA A 1 229 ? -22.805 -5.133 17.259 1.00 95.19 229 ALA A N 1
ATOM 1562 C CA . ALA A 1 229 ? -23.489 -6.203 17.982 1.00 95.19 229 ALA A CA 1
ATOM 1563 C C . ALA A 1 229 ? -23.221 -6.144 19.501 1.00 95.19 229 ALA A C 1
ATOM 1565 O O . ALA A 1 229 ? -24.150 -6.276 20.296 1.00 95.19 229 ALA A O 1
ATOM 1566 N N . LYS A 1 230 ? -21.973 -5.883 19.915 1.00 92.19 230 LYS A N 1
ATOM 1567 C CA . LYS A 1 230 ? -21.601 -5.723 21.337 1.00 92.19 230 LYS A CA 1
ATOM 1568 C C . LYS A 1 230 ? -22.209 -4.470 21.972 1.00 92.19 230 LYS A C 1
ATOM 1570 O O . LYS A 1 230 ? -22.617 -4.489 23.131 1.00 92.19 230 LYS A O 1
ATOM 1575 N N . CYS A 1 231 ? -22.283 -3.384 21.211 1.00 94.75 231 CYS A N 1
ATOM 1576 C CA . CYS A 1 231 ? -23.007 -2.172 21.576 1.00 94.75 231 CYS A CA 1
ATOM 1577 C C . CYS A 1 231 ? -24.487 -2.451 21.862 1.00 94.75 231 CYS A C 1
ATOM 1579 O O . CYS A 1 231 ? -24.985 -2.080 22.924 1.00 94.75 231 CYS A O 1
ATOM 1581 N N . ASP A 1 232 ? -25.166 -3.134 20.938 1.00 96.12 232 ASP A N 1
ATOM 1582 C CA . ASP A 1 232 ? -26.591 -3.459 21.043 1.00 96.12 232 ASP A CA 1
ATOM 1583 C C . ASP A 1 232 ? -26.874 -4.420 22.214 1.00 96.12 232 ASP A C 1
ATOM 1585 O O . ASP A 1 232 ? -27.930 -4.344 22.842 1.00 96.12 232 ASP A O 1
ATOM 1589 N N . ALA A 1 233 ? -25.912 -5.286 22.551 1.00 97.00 233 ALA A N 1
ATOM 1590 C CA . ALA A 1 233 ? -25.970 -6.172 23.714 1.00 97.00 233 ALA A CA 1
ATOM 1591 C C . ALA A 1 233 ? -25.719 -5.460 25.061 1.00 97.00 233 ALA A C 1
ATOM 1593 O O . ALA A 1 233 ? -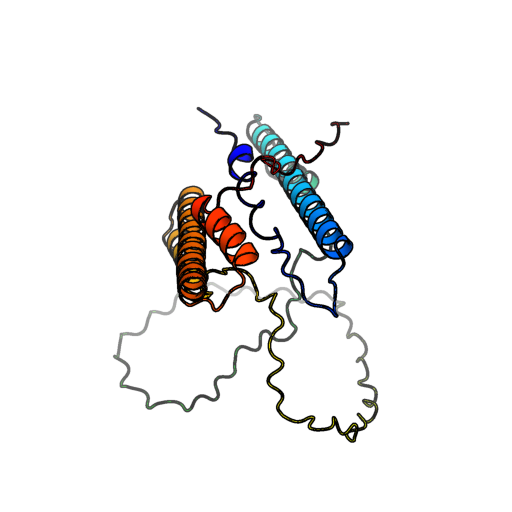25.976 -6.041 26.116 1.00 97.00 233 ALA A O 1
ATOM 1594 N N . GLY A 1 234 ? -25.234 -4.213 25.051 1.00 96.19 234 GLY A N 1
ATOM 1595 C CA . GLY A 1 234 ? -24.851 -3.482 26.263 1.00 96.19 234 GLY A CA 1
ATOM 1596 C C . GLY A 1 234 ? -23.510 -3.918 26.866 1.00 96.19 234 GLY A C 1
ATOM 1597 O O . GLY A 1 234 ? -23.206 -3.546 27.998 1.00 96.19 234 GLY A O 1
ATOM 1598 N N . ASP A 1 235 ? -22.692 -4.667 26.117 1.00 94.81 235 ASP A N 1
ATOM 1599 C CA . ASP A 1 235 ? -21.371 -5.144 26.556 1.00 94.81 235 ASP A CA 1
ATOM 1600 C C . ASP A 1 235 ? -20.304 -4.033 26.545 1.00 94.81 235 ASP A C 1
ATOM 1602 O O . ASP A 1 235 ? -19.223 -4.181 27.120 1.00 94.81 235 ASP A O 1
ATOM 1606 N N . VAL A 1 236 ? -20.589 -2.912 25.873 1.00 91.12 236 VAL A N 1
ATOM 1607 C CA . VAL A 1 236 ? -19.681 -1.771 25.701 1.00 91.12 236 VAL A CA 1
ATOM 1608 C C . VAL A 1 236 ? -20.305 -0.515 26.321 1.00 91.12 236 VAL A C 1
ATOM 1610 O O . VAL A 1 236 ? -21.471 -0.223 26.050 1.00 91.12 236 VAL A O 1
ATOM 1613 N N . PRO A 1 237 ? -19.554 0.286 27.104 1.00 92.50 237 PRO A N 1
ATOM 1614 C CA . PRO A 1 237 ? -20.052 1.551 27.637 1.00 92.50 237 PRO A CA 1
ATOM 1615 C C . PRO A 1 237 ? -20.575 2.480 26.534 1.00 92.50 237 PRO A C 1
ATOM 1617 O O . PRO A 1 237 ? -19.936 2.631 25.491 1.00 92.50 237 PRO A O 1
ATOM 1620 N N . ALA A 1 238 ? -21.698 3.160 26.785 1.00 94.31 238 ALA A N 1
ATOM 1621 C CA . ALA A 1 238 ? -22.396 3.970 25.782 1.00 94.31 238 ALA A CA 1
ATOM 1622 C C . ALA A 1 238 ? -21.503 5.024 25.095 1.00 94.31 238 ALA A C 1
ATOM 1624 O O . ALA A 1 238 ? -21.618 5.238 23.891 1.00 94.31 238 ALA A O 1
ATOM 1625 N N . GLU A 1 239 ? -20.573 5.648 25.827 1.00 91.06 239 GLU A N 1
ATOM 1626 C CA . GLU A 1 239 ? -19.639 6.630 25.257 1.00 91.06 239 GLU A CA 1
ATOM 1627 C C . GLU A 1 239 ? -18.665 5.996 24.247 1.00 91.06 239 GLU A C 1
ATOM 1629 O O . GLU A 1 239 ? -18.424 6.546 23.170 1.00 91.06 239 GLU A O 1
ATOM 1634 N N . VAL A 1 240 ? -18.121 4.820 24.575 1.00 90.12 240 VAL A N 1
ATOM 1635 C CA . VAL A 1 240 ? -17.216 4.070 23.689 1.00 90.12 240 VAL A CA 1
ATOM 1636 C C . VAL A 1 240 ? -17.988 3.571 22.475 1.00 90.12 240 VAL A C 1
ATOM 1638 O O . VAL A 1 240 ? -17.514 3.690 21.347 1.00 90.12 240 VAL A O 1
ATOM 1641 N N . CYS A 1 241 ? -19.207 3.087 22.702 1.00 94.44 241 CYS A N 1
ATOM 1642 C CA . CYS A 1 241 ? -20.097 2.645 21.648 1.00 94.44 241 CYS A CA 1
ATOM 1643 C C . CYS A 1 241 ? -20.420 3.763 20.640 1.00 94.44 241 CYS A C 1
ATOM 1645 O O . CYS A 1 241 ? -20.324 3.551 19.429 1.00 94.44 241 CYS A O 1
ATOM 1647 N N . ALA A 1 242 ? -20.729 4.972 21.119 1.00 94.31 242 ALA A N 1
ATOM 1648 C CA . ALA A 1 242 ? -20.998 6.126 20.263 1.00 94.31 242 ALA A CA 1
ATOM 1649 C C . ALA A 1 242 ? -19.781 6.491 19.395 1.00 94.31 242 ALA A C 1
ATOM 1651 O O . ALA A 1 242 ? -19.922 6.692 18.189 1.00 94.31 242 ALA A O 1
ATOM 1652 N N . LYS A 1 243 ? -18.574 6.513 19.981 1.00 88.94 243 LYS A N 1
ATOM 1653 C CA . LYS A 1 243 ? -17.325 6.788 19.245 1.00 88.94 243 LYS A CA 1
ATOM 1654 C C . LYS A 1 243 ? -17.028 5.717 18.195 1.00 88.94 243 LYS A C 1
ATOM 1656 O O . LYS A 1 243 ? -16.658 6.047 17.070 1.00 88.94 243 LYS A O 1
ATOM 1661 N N . ALA A 1 244 ? -17.189 4.446 18.552 1.00 89.75 244 ALA A N 1
ATOM 1662 C CA . ALA A 1 244 ? -16.900 3.344 17.646 1.00 89.75 244 ALA A CA 1
ATOM 1663 C C . ALA A 1 244 ? -17.911 3.277 16.490 1.00 89.75 244 ALA A C 1
ATOM 1665 O O . ALA A 1 244 ? -17.510 3.118 15.340 1.00 89.75 244 ALA A O 1
ATOM 1666 N N . THR A 1 245 ? -19.197 3.511 16.769 1.00 93.00 245 THR A N 1
ATOM 1667 C CA . THR A 1 245 ? -20.248 3.595 15.740 1.00 93.00 245 THR A CA 1
ATOM 1668 C C . THR A 1 245 ? -19.993 4.762 14.790 1.00 93.00 245 THR A C 1
ATOM 1670 O O . THR A 1 245 ? -19.963 4.558 13.582 1.00 93.00 245 THR A O 1
ATOM 1673 N N . ALA A 1 246 ? -19.673 5.950 15.317 1.00 91.81 246 ALA A N 1
ATOM 1674 C CA . ALA A 1 246 ? -19.310 7.099 14.488 1.00 91.81 246 ALA A CA 1
ATOM 1675 C C . ALA A 1 246 ? -18.092 6.810 13.591 1.00 91.81 246 ALA A C 1
ATOM 1677 O O . ALA A 1 246 ? -18.057 7.228 12.433 1.00 91.81 246 ALA A O 1
ATOM 1678 N N . ARG A 1 247 ? -17.098 6.058 14.090 1.00 88.44 247 ARG A N 1
ATOM 1679 C CA . ARG A 1 247 ? -15.955 5.631 13.272 1.00 88.44 247 ARG A CA 1
ATOM 1680 C C . ARG A 1 247 ? -16.371 4.654 12.173 1.00 88.44 247 ARG A C 1
ATOM 1682 O O . ARG A 1 247 ? -15.882 4.781 11.056 1.00 88.44 247 ARG A O 1
ATOM 1689 N N . CYS A 1 248 ? -17.251 3.710 12.479 1.00 93.56 248 CYS A N 1
ATOM 1690 C CA . CYS A 1 248 ? -17.776 2.757 11.508 1.00 93.56 248 CYS A CA 1
ATOM 1691 C C . CYS A 1 248 ? -18.599 3.431 10.407 1.00 93.56 248 CYS A C 1
ATOM 1693 O O . CYS A 1 248 ? -18.431 3.090 9.238 1.00 93.56 248 CYS A O 1
ATOM 1695 N N . ASP A 1 249 ? -19.397 4.438 10.759 1.00 93.06 249 ASP A N 1
ATOM 1696 C CA . ASP A 1 249 ? -20.183 5.223 9.805 1.00 93.06 249 ASP A CA 1
ATOM 1697 C C . ASP A 1 249 ? -19.296 6.112 8.913 1.00 93.06 249 ASP A C 1
ATOM 1699 O O . ASP A 1 249 ? -19.603 6.323 7.741 1.00 93.06 249 ASP A O 1
ATOM 1703 N N . GLY A 1 250 ? -18.159 6.590 9.434 1.00 89.94 250 GLY A N 1
ATOM 1704 C CA . GLY A 1 250 ? -17.148 7.321 8.658 1.00 89.94 250 GLY A CA 1
ATOM 1705 C C . GLY A 1 250 ? -16.307 6.445 7.716 1.00 89.94 250 GLY A C 1
ATOM 1706 O O . GLY A 1 250 ? -15.562 6.969 6.885 1.00 89.94 250 GLY A O 1
ATOM 1707 N N . GLY A 1 251 ? -16.408 5.118 7.831 1.00 89.81 251 GLY A N 1
ATOM 1708 C CA . GLY A 1 251 ? -15.659 4.166 7.019 1.00 89.81 251 GLY A CA 1
ATOM 1709 C C . GLY A 1 251 ? -14.144 4.185 7.263 1.00 89.81 251 GLY A C 1
ATOM 1710 O O . GLY A 1 251 ? -13.634 4.616 8.298 1.00 89.81 251 GLY A O 1
ATOM 1711 N N . ILE A 1 252 ? -13.398 3.709 6.264 1.00 84.69 252 ILE A N 1
ATOM 1712 C CA . ILE A 1 252 ? -11.924 3.622 6.288 1.00 84.69 252 ILE A CA 1
ATOM 1713 C C . ILE A 1 252 ? -11.275 4.952 5.887 1.00 84.69 252 ILE A C 1
ATOM 1715 O O . ILE A 1 252 ? -10.050 5.050 5.811 1.00 84.69 252 ILE A O 1
ATOM 1719 N N . ALA A 1 253 ? -12.075 5.986 5.614 1.00 78.56 253 ALA A N 1
ATOM 1720 C CA . ALA A 1 253 ? -11.540 7.283 5.254 1.00 78.56 253 ALA A CA 1
ATOM 1721 C C . ALA A 1 253 ? -10.586 7.776 6.363 1.00 78.56 253 ALA A C 1
ATOM 1723 O O . ALA A 1 253 ? -10.860 7.582 7.563 1.00 78.56 253 ALA A O 1
ATOM 1724 N N . PRO A 1 254 ? -9.447 8.384 5.986 1.00 68.38 254 PRO A N 1
ATOM 1725 C CA . PRO A 1 254 ? -8.637 9.121 6.939 1.00 68.38 254 PRO A CA 1
ATOM 1726 C C . PRO A 1 254 ? -9.526 10.156 7.645 1.00 68.38 254 PRO A C 1
ATOM 1728 O O . PRO A 1 254 ? -10.439 10.695 7.012 1.00 68.38 254 PRO A O 1
ATOM 1731 N N . PRO A 1 255 ? -9.303 10.436 8.938 1.00 67.81 255 PRO A N 1
ATOM 1732 C CA . PRO A 1 255 ? -10.031 11.510 9.603 1.00 67.81 255 PRO A CA 1
ATOM 1733 C C . PRO A 1 255 ? -9.815 12.837 8.858 1.00 67.81 255 PRO A C 1
ATOM 1735 O O . PRO A 1 255 ? -8.748 13.062 8.280 1.00 67.81 255 PRO A O 1
ATOM 1738 N N . GLU A 1 256 ? -10.818 13.719 8.871 1.00 70.12 256 GLU A N 1
ATOM 1739 C CA . GLU A 1 256 ? -10.671 15.074 8.331 1.00 70.12 256 GLU A CA 1
ATOM 1740 C C . GLU A 1 256 ? -9.451 15.761 8.963 1.00 70.12 256 GLU A C 1
ATOM 1742 O O . GLU A 1 256 ? -9.299 15.790 10.184 1.00 70.12 256 GLU A O 1
ATOM 1747 N N . GLY A 1 257 ? -8.556 16.280 8.119 1.00 72.94 257 GLY A N 1
ATOM 1748 C CA . GLY A 1 257 ? -7.297 16.892 8.550 1.00 72.94 257 GLY A CA 1
ATOM 1749 C C . GLY A 1 257 ? -6.111 15.932 8.668 1.00 72.94 257 GLY A C 1
ATOM 1750 O O . GLY A 1 257 ? -5.009 16.389 8.972 1.00 72.94 257 GLY A O 1
ATOM 1751 N N . ALA A 1 258 ? -6.281 14.634 8.388 1.00 65.69 258 ALA A N 1
ATOM 1752 C CA . ALA A 1 258 ? -5.131 13.761 8.180 1.00 65.69 258 ALA A CA 1
ATOM 1753 C C . ALA A 1 258 ? -4.307 14.275 6.983 1.00 65.69 258 ALA A C 1
ATOM 1755 O O . ALA A 1 258 ? -4.886 14.584 5.935 1.00 65.69 258 ALA A O 1
ATOM 1756 N N . PRO A 1 259 ? -2.972 14.375 7.104 1.00 61.12 259 PRO A N 1
ATOM 1757 C CA . PRO A 1 259 ? -2.130 14.786 5.990 1.00 61.12 259 PRO A CA 1
ATOM 1758 C C . PRO A 1 259 ? -2.349 13.839 4.801 1.00 61.12 259 PRO A C 1
ATOM 1760 O O . PRO A 1 259 ? -2.194 12.625 4.913 1.00 61.12 259 PRO A O 1
ATOM 1763 N N . THR A 1 260 ? -2.735 14.397 3.650 1.00 57.88 260 THR A N 1
ATOM 1764 C CA . THR A 1 260 ? -3.082 13.652 2.422 1.00 57.88 260 THR A CA 1
ATOM 1765 C C . THR A 1 260 ? -1.896 12.935 1.765 1.00 57.88 260 THR A C 1
ATOM 1767 O O . THR A 1 260 ? -2.089 12.149 0.840 1.00 57.88 260 THR A O 1
ATOM 1770 N N . ALA A 1 261 ? -0.683 13.205 2.239 1.00 58.16 261 ALA A N 1
ATOM 1771 C CA . ALA A 1 261 ? 0.558 12.507 1.938 1.00 58.16 261 ALA A CA 1
ATOM 1772 C C . ALA A 1 261 ? 1.607 12.926 2.986 1.00 58.16 261 ALA A C 1
ATOM 1774 O O . ALA A 1 261 ? 1.523 14.062 3.473 1.00 58.16 261 ALA A O 1
ATOM 1775 N N . PRO A 1 262 ? 2.605 12.081 3.305 1.00 59.28 262 PRO A N 1
ATOM 1776 C CA . PRO A 1 262 ? 3.807 12.556 3.986 1.00 59.28 262 PRO A CA 1
ATOM 1777 C C . PRO A 1 262 ? 4.400 13.698 3.150 1.00 59.28 262 PRO A C 1
ATOM 1779 O O . PRO A 1 262 ? 4.704 13.527 1.964 1.00 59.28 262 PRO A O 1
ATOM 1782 N N . GLN A 1 263 ? 4.494 14.893 3.733 1.00 68.06 263 GLN A N 1
ATOM 1783 C CA . GLN A 1 263 ? 5.092 16.044 3.061 1.00 68.06 263 GLN A CA 1
ATOM 1784 C C . GLN A 1 263 ? 6.600 15.929 3.187 1.00 68.06 263 GLN A C 1
ATOM 1786 O O . GLN A 1 263 ? 7.241 16.584 4.007 1.00 68.06 263 GLN A O 1
ATOM 1791 N N . CYS A 1 264 ? 7.170 15.052 2.374 1.00 74.88 264 CYS A N 1
ATOM 1792 C CA . CYS A 1 264 ? 8.604 14.901 2.321 1.00 74.88 264 CYS A CA 1
ATOM 1793 C C . CYS A 1 264 ? 9.195 16.196 1.787 1.00 74.88 264 CYS A C 1
ATOM 1795 O O . CYS A 1 264 ? 8.972 16.564 0.632 1.00 74.88 264 CYS A O 1
ATOM 1797 N N . ALA A 1 265 ? 9.916 16.909 2.652 1.00 71.56 265 ALA A N 1
ATOM 1798 C CA . ALA A 1 265 ? 10.672 18.076 2.246 1.00 71.56 265 ALA A CA 1
ATOM 1799 C C . ALA A 1 265 ? 11.593 17.647 1.098 1.00 71.56 265 ALA A C 1
ATOM 1801 O O . ALA A 1 265 ? 12.478 16.806 1.278 1.00 71.56 265 ALA A O 1
ATOM 1802 N N . VAL A 1 266 ? 11.337 18.178 -0.097 1.00 60.12 266 VAL A N 1
ATOM 1803 C CA . VAL A 1 266 ? 12.208 17.969 -1.250 1.00 60.12 266 VAL A CA 1
ATOM 1804 C C . VAL A 1 266 ? 13.519 18.676 -0.905 1.00 60.12 266 VAL A C 1
ATOM 1806 O O . VAL A 1 266 ? 13.493 19.896 -0.710 1.00 60.12 266 VAL A O 1
ATOM 1809 N N . PRO A 1 267 ? 14.651 17.963 -0.758 1.00 55.53 267 PRO A N 1
ATOM 1810 C CA . PRO A 1 267 ? 15.920 18.633 -0.528 1.00 55.53 267 PRO A CA 1
ATOM 1811 C C . PRO A 1 267 ? 16.187 19.559 -1.717 1.00 55.53 267 PRO A C 1
ATOM 1813 O O . PRO A 1 267 ? 15.987 19.171 -2.869 1.00 55.53 267 PRO A O 1
ATOM 1816 N N . ALA A 1 268 ? 16.589 20.801 -1.439 1.00 52.22 268 ALA A N 1
ATOM 1817 C CA . ALA A 1 268 ? 16.949 21.749 -2.484 1.00 52.22 268 ALA A CA 1
ATOM 1818 C C . ALA A 1 268 ? 18.041 21.118 -3.361 1.00 52.22 268 ALA A C 1
ATOM 1820 O O . ALA A 1 268 ? 19.069 20.677 -2.844 1.00 52.22 268 ALA A O 1
ATOM 1821 N N . ALA A 1 269 ? 17.792 21.036 -4.669 1.00 50.06 269 ALA A N 1
ATOM 1822 C CA . ALA A 1 269 ? 18.795 20.586 -5.621 1.00 50.06 269 ALA A CA 1
ATOM 1823 C C . ALA A 1 269 ? 20.004 21.534 -5.527 1.00 50.06 269 ALA A C 1
ATOM 1825 O O . ALA A 1 269 ? 19.845 22.737 -5.743 1.00 50.06 269 ALA A O 1
ATOM 1826 N N . ASN A 1 270 ? 21.165 20.999 -5.139 1.00 43.03 270 ASN A N 1
ATOM 1827 C CA . ASN A 1 270 ? 22.453 21.688 -5.260 1.00 43.03 270 ASN A CA 1
ATOM 1828 C C . ASN A 1 270 ? 23.032 21.460 -6.654 1.00 43.03 270 ASN A C 1
ATOM 1830 O O . ASN A 1 270 ? 22.874 20.326 -7.162 1.00 43.03 270 ASN A O 1
#

pLDDT: mean 71.09, std 21.13, range [26.98, 97.94]

Radius of gyration: 28.93 Å; Cα contacts (8 Å, |Δi|>4): 102; chains: 1; bounding box: 74×69×70 Å